Protein 6A2J (pdb70)

InterPro domains:
  IPR003780 COX15/CtaA family [PF02628] (54-289)
  IPR023755 Heme A synthase, type 1, bacillales [MF_01664] (1-304)
  IPR050450 COX15/CtaA Heme A synthase, prokaryotes [PTHR35457] (3-305)

Foldseek 3Di:
DDPPDPCLVVLLVLLVVLLVLLLCLQLLCLQAPLAAQLGLAGPVDSDDPPDDDDDDDPRVVSSVSNVVSLVCNQVSLLVSLVVLVVPLCVPPVCSNVLSVLLNVLNVVLVVLSVCRRPPLLPLLSQLVNNLSSLSNSLSSNVSSLSSVQSPDPPGDQQDQDDQDPVLVCLLVVLLVLLSVLSSLVSSLVSVVLLQQALDPPARYPPPVSHDDDDSRCSVNVSSVSLVVSLVSLVVSQVCCCPPVVVPVSSNVLSVLLNVLSVQLNVLSNVCSNVVRPSVSSSSNSNSSSVNSSSSVSVVSSVVVNVVVD

Nearest PDB structures (foldseek):
  6ied-assembly1_A  TM=1.003E+00  e=4.351E-38  Bacillus subtilis subsp. subtilis str. 168
  8aw5-assembly1_A  TM=7.337E-01  e=1.145E-05  Aquifex aeolicus VF5
  3dyj-assembly2_B  TM=2.865E-01  e=3.762E+00  Mus musculus
  7bg4-assembly1_A  TM=1.782E-01  e=4.258E+00  Bacillus subtilis

GO terms:
  GO:0005886 plasma membrane (C, EXP)
  GO:0120547 heme A synthase activity (F, EXP)
  GO:0120547 heme A synthase activity (F, IDA)
  GO:0006784 heme A biosynthetic process (P, TAS)
  GO:0005515 protein binding (F, IPI)

Organism: Bacillus subtilis (strain 168) (NCBI:txid224308)

Radius of gyration: 20.53 Å; Cα contacts (8 Å, |Δi|>4): 395; chains: 1; bounding box: 50×30×57 Å

Structure (mmCIF, N/CA/C/O backbone):
data_6A2J
#
_entry.id   6A2J
#
_cell.length_a   90.465
_cell.length_b   90.465
_cell.length_c   147.309
_cell.angle_alpha   90.000
_cell.angle_beta   90.000
_cell.angle_gamma   120.000
#
_symmetry.space_group_name_H-M   'H 3'
#
loop_
_entity.id
_entity.type
_entity.pdbx_description
1 polymer 'Heme A synthase'
2 non-polymer 'PROTOPORPHYRIN IX CONTAINING FE'
3 non-polymer 'COPPER (II) ION'
4 non-polymer 'SULFATE ION'
5 non-polymer '(2R)-2,3-dihydroxypropyl (9Z)-octadec-9-enoate'
6 water water
#
loop_
_atom_site.group_PDB
_atom_site.id
_atom_site.type_symbol
_atom_site.label_atom_id
_atom_site.label_alt_id
_atom_site.label_comp_id
_atom_site.label_asym_id
_atom_site.label_entity_id
_atom_site.label_seq_id
_atom_site.pdbx_PDB_ins_code
_atom_site.Cartn_x
_atom_site.Cartn_y
_atom_site.Cartn_z
_atom_site.occupancy
_atom_site.B_iso_or_equiv
_atom_site.auth_seq_id
_atom_site.auth_comp_id
_atom_site.auth_asym_id
_atom_site.auth_atom_id
_atom_site.pdbx_PDB_model_num
ATOM 1 N N . HIS A 1 1 ? 34.404 -25.596 -23.320 1.00 97.52 -5 HIS A N 1
ATOM 2 C CA . HIS A 1 1 ? 33.018 -25.172 -23.653 1.00 86.73 -5 HIS A CA 1
ATOM 3 C C . HIS A 1 1 ? 32.939 -23.828 -24.381 1.00 87.08 -5 HIS A C 1
ATOM 4 O O . HIS A 1 1 ? 32.618 -23.776 -25.581 1.00 87.32 -5 HIS A O 1
ATOM 11 N N . MET A 1 2 ? 33.185 -22.734 -23.662 1.00 88.93 -4 MET A N 1
ATOM 12 C CA . MET A 1 2 ? 33.128 -21.415 -24.301 1.00 80.63 -4 MET A CA 1
ATOM 13 C C . MET A 1 2 ? 34.508 -20.728 -24.205 1.00 76.35 -4 MET A C 1
ATOM 14 O O . MET A 1 2 ? 35.105 -20.640 -23.138 1.00 79.86 -4 MET A O 1
ATOM 19 N N . LEU A 1 3 ? 35.002 -20.302 -25.368 1.00 79.99 -3 LEU A N 1
ATOM 20 C CA . LEU A 1 3 ? 36.296 -19.650 -25.564 1.00 73.51 -3 LEU A CA 1
ATOM 21 C C . LEU A 1 3 ? 36.344 -18.208 -24.996 1.00 73.46 -3 LEU A C 1
ATOM 22 O O . LEU A 1 3 ? 37.378 -17.535 -25.059 1.00 70.76 -3 LEU A O 1
ATOM 27 N N . GLU A 1 4 ? 35.192 -17.714 -24.520 1.00 76.54 -2 GLU A N 1
ATOM 28 C CA . GLU A 1 4 ? 35.098 -16.396 -23.911 1.00 76.86 -2 GLU A CA 1
ATOM 29 C C . GLU A 1 4 ? 35.960 -16.415 -22.621 1.00 77.93 -2 GLU A C 1
ATOM 30 O O . GLU A 1 4 ? 36.383 -17.478 -22.119 1.00 76.94 -2 GLU A O 1
ATOM 36 N N . ASP A 1 5 ? 36.154 -15.225 -22.073 1.00 81.59 -1 ASP A N 1
ATOM 37 C CA . ASP A 1 5 ? 36.929 -15.022 -20.856 1.00 76.31 -1 ASP A CA 1
ATOM 38 C C . ASP A 1 5 ? 36.495 -15.982 -19.748 1.00 76.20 -1 ASP A C 1
ATOM 39 O O . ASP A 1 5 ? 35.323 -16.023 -19.371 1.00 71.85 -1 ASP A O 1
ATOM 44 N N . PRO A 1 6 ? 37.445 -16.768 -19.209 1.00 77.89 0 PRO A N 1
ATOM 45 C CA . PRO A 1 6 ? 37.168 -17.732 -18.137 1.00 77.14 0 PRO A CA 1
ATOM 46 C C . PRO A 1 6 ? 36.523 -17.115 -16.892 1.00 73.73 0 PRO A C 1
ATOM 47 O O . PRO A 1 6 ? 35.884 -17.815 -16.107 1.00 68.03 0 PRO A O 1
ATOM 51 N N . MET A 1 7 ? 36.688 -15.805 -16.723 1.00 72.21 1 MET A N 1
ATOM 52 C CA . MET A 1 7 ? 36.131 -15.099 -15.569 1.00 69.72 1 MET A CA 1
ATOM 53 C C . MET A 1 7 ? 34.600 -15.163 -15.535 1.00 71.90 1 MET A C 1
ATOM 54 O O . MET A 1 7 ? 33.972 -14.884 -14.510 1.00 71.00 1 MET A O 1
ATOM 59 N N . ASN A 1 8 ? 33.998 -15.538 -16.653 1.00 67.02 2 ASN A N 1
ATOM 60 C CA . ASN A 1 8 ? 32.547 -15.639 -16.732 1.00 66.29 2 ASN A CA 1
ATOM 61 C C . ASN A 1 8 ? 31.998 -16.782 -15.877 1.00 67.91 2 ASN A C 1
ATOM 62 O O . ASN A 1 8 ? 30.982 -16.609 -15.197 1.00 64.16 2 ASN A O 1
ATOM 67 N N . LYS A 1 9 ? 32.646 -17.950 -15.911 1.00 69.43 3 LYS A N 1
ATOM 68 C CA . LYS A 1 9 ? 32.194 -19.050 -15.068 1.00 67.38 3 LYS A CA 1
ATOM 69 C C . LYS A 1 9 ? 32.315 -18.712 -13.581 1.00 70.29 3 LYS A C 1
ATOM 70 O O . LYS A 1 9 ? 31.771 -19.420 -12.728 1.00 65.10 3 LYS A O 1
ATOM 76 N N . ALA A 1 10 ? 33.021 -17.625 -13.274 1.00 65.72 4 ALA A N 1
ATOM 77 C CA . ALA A 1 10 ? 33.179 -17.191 -11.891 1.00 62.78 4 ALA A CA 1
ATOM 78 C C . ALA A 1 10 ? 31.903 -16.447 -11.473 1.00 61.71 4 ALA A C 1
ATOM 79 O O . ALA A 1 10 ? 31.541 -16.427 -10.295 1.00 59.16 4 ALA A O 1
ATOM 81 N N . LEU A 1 11 ? 31.230 -15.828 -12.440 1.00 58.34 5 LEU A N 1
ATOM 82 C CA . LEU A 1 11 ? 29.981 -15.133 -12.145 1.00 58.50 5 LEU A CA 1
ATOM 83 C C . LEU A 1 11 ? 28.928 -16.200 -11.822 1.00 54.50 5 LEU A C 1
ATOM 84 O O . LEU A 1 11 ? 28.035 -15.987 -11.001 1.00 54.48 5 LEU A O 1
ATOM 89 N N . LYS A 1 12 ? 29.045 -17.353 -12.468 1.00 55.08 6 LYS A N 1
ATOM 90 C CA . LYS A 1 12 ? 28.122 -18.449 -12.219 1.00 56.24 6 LYS A CA 1
ATOM 91 C C . LYS A 1 12 ? 28.395 -19.045 -10.846 1.00 58.35 6 LYS A C 1
ATOM 92 O O . LYS A 1 12 ? 27.466 -19.428 -10.130 1.00 54.28 6 LYS A O 1
ATOM 98 N N . ALA A 1 13 ? 29.676 -19.117 -10.488 1.00 58.92 7 ALA A N 1
ATOM 99 C CA . ALA A 1 13 ? 30.096 -19.651 -9.194 1.00 61.14 7 ALA A CA 1
ATOM 100 C C . ALA A 1 13 ? 29.613 -18.722 -8.080 1.00 54.37 7 ALA A C 1
ATOM 101 O O . ALA A 1 13 ? 29.131 -19.183 -7.040 1.00 50.99 7 ALA A O 1
ATOM 103 N N . LEU A 1 14 ? 29.757 -17.416 -8.309 1.00 50.11 8 LEU A N 1
ATOM 104 C CA . LEU A 1 14 ? 29.322 -16.401 -7.353 1.00 52.39 8 LEU A CA 1
ATOM 105 C C . LEU A 1 14 ? 27.801 -16.482 -7.178 1.00 49.04 8 LEU A C 1
ATOM 106 O O . LEU A 1 14 ? 27.273 -16.305 -6.078 1.00 47.18 8 LEU A O 1
ATOM 111 N N . GLY A 1 15 ? 27.104 -16.747 -8.278 1.00 50.71 9 GLY A N 1
ATOM 112 C CA . GLY A 1 15 ? 25.663 -16.862 -8.224 1.00 49.80 9 GLY A CA 1
ATOM 113 C C . GLY A 1 15 ? 25.269 -18.040 -7.365 1.00 44.41 9 GLY A C 1
ATOM 114 O O . GLY A 1 15 ? 24.398 -17.916 -6.508 1.00 43.89 9 GLY A O 1
ATOM 115 N N . VAL A 1 16 ? 25.911 -19.185 -7.593 1.00 46.14 10 VAL A N 1
ATOM 116 C CA . VAL A 1 16 ? 25.622 -20.389 -6.819 1.00 49.55 10 VAL A CA 1
ATOM 117 C C . VAL A 1 16 ? 25.958 -20.166 -5.343 1.00 48.72 10 VAL A C 1
ATOM 118 O O . VAL A 1 16 ? 25.165 -20.500 -4.461 1.00 47.01 10 VAL A O 1
ATOM 122 N N . LEU A 1 17 ? 27.135 -19.597 -5.083 1.00 51.54 11 LEU A N 1
ATOM 123 C CA . LEU A 1 17 ? 27.581 -19.329 -3.717 1.00 50.34 11 LEU A CA 1
ATOM 124 C C . LEU A 1 17 ? 26.619 -18.403 -2.969 1.00 48.54 11 LEU A C 1
ATOM 125 O O . LEU A 1 17 ? 26.187 -18.708 -1.850 1.00 44.26 11 LEU A O 1
ATOM 130 N N . THR A 1 18 ? 26.287 -17.273 -3.590 1.00 47.42 12 THR A N 1
ATOM 131 C CA . THR A 1 18 ? 25.377 -16.306 -2.980 1.00 47.75 12 THR A CA 1
ATOM 132 C C . THR A 1 18 ? 23.983 -16.902 -2.760 1.00 43.35 12 THR A C 1
ATOM 133 O O . THR A 1 18 ? 23.362 -16.684 -1.720 1.00 44.30 12 THR A O 1
ATOM 137 N N . THR A 1 19 ? 23.484 -17.651 -3.737 1.00 46.25 13 THR A N 1
ATOM 138 C CA . THR A 1 19 ? 22.164 -18.247 -3.581 1.00 45.21 13 THR A CA 1
ATOM 139 C C . THR A 1 19 ? 22.210 -19.129 -2.342 1.00 43.65 13 THR A C 1
ATOM 140 O O . THR A 1 19 ? 21.321 -19.066 -1.492 1.00 40.17 13 THR A O 1
ATOM 144 N N . PHE A 1 20 ? 23.270 -19.929 -2.246 1.00 45.44 14 PHE A N 1
ATOM 145 C CA . PHE A 1 20 ? 23.493 -20.836 -1.124 1.00 44.31 14 PHE A CA 1
ATOM 146 C C . PHE A 1 20 ? 23.617 -20.101 0.219 1.00 48.75 14 PHE A C 1
ATOM 147 O O . PHE A 1 20 ? 23.043 -20.528 1.227 1.00 46.49 14 PHE A O 1
ATOM 155 N N . VAL A 1 21 ? 24.375 -19.007 0.242 1.00 43.53 15 VAL A N 1
ATOM 156 C CA . VAL A 1 21 ? 24.526 -18.242 1.467 1.00 44.29 15 VAL A CA 1
ATOM 157 C C . VAL A 1 21 ? 23.174 -17.651 1.889 1.00 46.39 15 VAL A C 1
ATOM 158 O O . VAL A 1 21 ? 22.813 -17.692 3.069 1.00 46.62 15 VAL A O 1
ATOM 162 N N . MET A 1 22 ? 22.428 -17.102 0.932 1.00 42.97 16 MET A N 1
ATOM 163 C CA . MET A 1 22 ? 21.123 -16.514 1.245 1.00 42.94 16 MET A CA 1
ATOM 164 C C . MET A 1 22 ? 20.142 -17.581 1.721 1.00 46.03 16 MET A C 1
ATOM 165 O O . MET A 1 22 ? 19.232 -17.293 2.497 1.00 40.92 16 MET A O 1
ATOM 170 N N . LEU A 1 23 ? 20.320 -18.813 1.251 1.00 40.36 17 LEU A N 1
ATOM 171 C CA . LEU A 1 23 ? 19.441 -19.882 1.687 1.00 41.60 17 LEU A CA 1
ATOM 172 C C . LEU A 1 23 ? 19.783 -20.202 3.149 1.00 41.42 17 LEU A C 1
ATOM 173 O O . LEU A 1 23 ? 18.901 -20.468 3.969 1.00 40.05 17 LEU A O 1
ATOM 178 N N . ILE A 1 24 ? 21.075 -20.158 3.462 1.00 43.30 18 ILE A N 1
ATOM 179 C CA . ILE A 1 24 ? 21.569 -20.427 4.807 1.00 45.27 18 ILE A CA 1
ATOM 180 C C . ILE A 1 24 ? 21.070 -19.363 5.783 1.00 43.75 18 ILE A C 1
ATOM 181 O O . ILE A 1 24 ? 20.673 -19.671 6.909 1.00 45.35 18 ILE A O 1
ATOM 186 N N . VAL A 1 25 ? 21.104 -18.107 5.352 1.00 44.32 19 VAL A N 1
ATOM 187 C CA . VAL A 1 25 ? 20.637 -17.016 6.186 1.00 43.87 19 VAL A CA 1
ATOM 188 C C . VAL A 1 25 ? 19.167 -17.252 6.512 1.00 37.93 19 VAL A C 1
ATOM 189 O O . VAL A 1 25 ? 18.723 -17.032 7.640 1.00 45.11 19 VAL A O 1
ATOM 193 N N . LEU A 1 26 ? 18.418 -17.710 5.517 1.00 40.14 20 LEU A N 1
ATOM 194 C CA . LEU A 1 26 ? 16.997 -17.986 5.695 1.00 44.62 20 LEU A CA 1
ATOM 195 C C . LEU A 1 26 ? 16.718 -19.204 6.582 1.00 40.26 20 LEU A C 1
ATOM 196 O O . LEU A 1 26 ? 16.197 -19.068 7.685 1.00 42.27 20 LEU A O 1
ATOM 201 N N . ILE A 1 27 ? 17.071 -20.394 6.109 1.00 42.63 21 ILE A N 1
ATOM 202 C CA . ILE A 1 27 ? 16.795 -21.600 6.882 1.00 47.16 21 ILE A CA 1
ATOM 203 C C . ILE A 1 27 ? 17.607 -21.711 8.169 1.00 45.06 21 ILE A C 1
ATOM 204 O O . ILE A 1 27 ? 17.187 -22.382 9.111 1.00 41.72 21 ILE A O 1
ATOM 209 N N . GLY A 1 28 ? 18.760 -21.045 8.211 1.00 45.31 22 GLY A N 1
ATOM 210 C CA . GLY A 1 28 ? 19.579 -21.080 9.407 1.00 45.28 22 GLY A CA 1
ATOM 211 C C . GLY A 1 28 ? 18.862 -20.386 10.554 1.00 47.62 22 GLY A C 1
ATOM 212 O O . GLY A 1 28 ? 19.153 -20.632 11.733 1.00 43.36 22 GLY A O 1
ATOM 213 N N . GLY A 1 29 ? 17.921 -19.510 10.207 1.00 46.84 23 GLY A N 1
ATOM 214 C CA . GLY A 1 29 ? 17.170 -18.794 11.220 1.00 42.20 23 GLY A CA 1
ATOM 215 C C . GLY A 1 29 ? 16.246 -19.695 12.020 1.00 44.58 23 GLY A C 1
ATOM 216 O O . GLY A 1 29 ? 15.662 -19.261 13.010 1.00 46.81 23 GLY A O 1
ATOM 217 N N . ALA A 1 30 ? 16.099 -20.946 11.593 1.00 44.57 24 ALA A N 1
ATOM 218 C CA . ALA A 1 30 ? 15.245 -21.896 12.298 1.00 46.99 24 ALA A CA 1
ATOM 219 C C . ALA A 1 30 ? 15.983 -22.526 13.474 1.00 48.23 24 ALA A C 1
ATOM 220 O O . ALA A 1 30 ? 15.371 -23.190 14.312 1.00 51.14 24 ALA A O 1
ATOM 222 N N . LEU A 1 31 ? 17.294 -22.304 13.535 1.00 50.71 25 LEU A N 1
ATOM 223 C CA . LEU A 1 31 ? 18.133 -22.879 14.586 1.00 46.81 25 LEU A CA 1
ATOM 224 C C . LEU A 1 31 ? 18.603 -21.864 15.626 1.00 49.07 25 LEU A C 1
ATOM 225 O O . LEU A 1 31 ? 18.954 -22.231 16.745 1.00 53.06 25 LEU A O 1
ATOM 230 N N . VAL A 1 32 ? 18.612 -20.589 15.264 1.00 46.07 26 VAL A N 1
ATOM 231 C CA . VAL A 1 32 ? 19.055 -19.569 16.197 1.00 46.80 26 VAL A CA 1
ATOM 232 C C . VAL A 1 32 ? 17.945 -18.587 16.532 1.00 54.17 26 VAL A C 1
ATOM 233 O O . VAL A 1 32 ? 16.971 -18.453 15.785 1.00 53.66 26 VAL A O 1
ATOM 237 N N . THR A 1 33 ? 18.085 -17.921 17.673 1.00 53.43 27 THR A N 1
ATOM 238 C CA . THR A 1 33 ? 17.108 -16.935 18.112 1.00 54.62 27 THR A CA 1
ATOM 239 C C . THR A 1 33 ? 17.164 -15.736 17.176 1.00 51.47 27 THR A C 1
ATOM 240 O O . THR A 1 33 ? 18.244 -15.265 16.824 1.00 53.07 27 THR A O 1
ATOM 244 N N . LYS A 1 34 ? 16.002 -15.236 16.783 1.00 46.32 28 LYS A N 1
ATOM 245 C CA . LYS A 1 34 ? 15.953 -14.094 15.881 1.00 57.87 28 LYS A CA 1
ATOM 246 C C . LYS A 1 34 ? 15.464 -12.866 16.624 1.00 56.39 28 LYS A C 1
ATOM 247 O O . LYS A 1 34 ? 15.462 -11.759 16.090 1.00 61.99 28 LYS A O 1
ATOM 253 N N . THR A 1 35 ? 15.106 -13.044 17.887 1.00 53.75 29 THR A N 1
ATOM 254 C CA . THR A 1 35 ? 14.637 -11.913 18.670 1.00 59.19 29 THR A CA 1
ATOM 255 C C . THR A 1 35 ? 15.326 -11.825 20.002 1.00 61.42 29 THR A C 1
ATOM 256 O O . THR A 1 35 ? 15.864 -12.806 20.515 1.00 64.94 29 THR A O 1
ATOM 260 N N . GLY A 1 36 ? 15.289 -10.619 20.552 1.00 65.97 30 GLY A N 1
ATOM 261 C CA . GLY A 1 36 ? 15.890 -10.352 21.846 1.00 67.24 30 GLY A CA 1
ATOM 262 C C . GLY A 1 36 ? 17.400 -10.259 21.905 1.00 67.25 30 GLY A C 1
ATOM 263 O O . GLY A 1 36 ? 18.090 -10.239 20.883 1.00 67.11 30 GLY A O 1
ATOM 264 N N . SER A 1 37 ? 17.907 -10.210 23.132 1.00 65.81 31 SER A N 1
ATOM 265 C CA . SER A 1 37 ? 19.336 -10.109 23.394 1.00 70.67 31 SER A CA 1
ATOM 266 C C . SER A 1 37 ? 20.099 -11.401 23.094 1.00 69.60 31 SER A C 1
ATOM 267 O O . SER A 1 37 ? 21.311 -11.378 22.878 1.00 67.57 31 SER A O 1
ATOM 270 N N . GLY A 1 38 ? 19.392 -12.526 23.081 1.00 71.18 32 GLY A N 1
ATOM 271 C CA . GLY A 1 38 ? 20.045 -13.791 22.792 1.00 67.43 32 GLY A CA 1
ATOM 272 C C . GLY A 1 38 ? 20.085 -14.053 21.299 1.00 62.77 32 GLY A C 1
ATOM 273 O O . GLY A 1 38 ? 20.451 -15.145 20.853 1.00 60.09 32 GLY A O 1
ATOM 274 N N . GLN A 1 39 ? 19.713 -13.038 20.523 1.00 63.07 33 GLN A N 1
ATOM 275 C CA . GLN A 1 39 ? 19.686 -13.151 19.069 1.00 63.37 33 GLN A CA 1
ATOM 276 C C . GLN A 1 39 ? 20.995 -13.652 18.491 1.00 55.18 33 GLN A C 1
ATOM 277 O O . GLN A 1 39 ? 22.060 -13.120 18.792 1.00 64.70 33 GLN A O 1
ATOM 283 N N . GLY A 1 40 ? 20.899 -14.673 17.648 1.00 55.98 34 GLY A N 1
ATOM 284 C CA . GLY A 1 40 ? 22.080 -15.246 17.036 1.00 58.76 34 GLY A CA 1
ATOM 285 C C . GLY A 1 40 ? 22.496 -16.529 17.726 1.00 56.53 34 GLY A C 1
ATOM 286 O O . GLY A 1 40 ? 23.223 -17.340 17.151 1.00 62.56 34 GLY A O 1
ATOM 287 N N . CYS A 1 41 ? 22.014 -16.703 18.951 1.00 55.66 35 CYS A N 1
ATOM 288 C CA . CYS A 1 41 ? 22.317 -17.888 19.742 1.00 59.25 35 CYS A CA 1
ATOM 289 C C . CYS A 1 41 ? 21.375 -19.033 19.413 1.00 56.99 35 CYS A C 1
ATOM 290 O O . CYS A 1 41 ? 20.226 -18.801 19.013 1.00 52.91 35 CYS A O 1
ATOM 293 N N . GLY A 1 42 ? 21.864 -20.266 19.581 1.00 57.52 36 GLY A N 1
ATOM 294 C CA . GLY A 1 42 ? 21.036 -21.434 19.327 1.00 54.12 36 GLY A CA 1
ATOM 295 C C . GLY A 1 42 ? 19.718 -21.221 20.043 1.00 58.40 36 GLY A C 1
ATOM 296 O O . GLY A 1 42 ? 19.709 -20.696 21.173 1.00 60.46 36 GLY A O 1
ATOM 297 N N . ARG A 1 43 ? 18.601 -21.592 19.418 1.00 53.70 37 ARG A N 1
ATOM 298 C CA . ARG A 1 43 ? 17.297 -21.364 20.075 1.00 56.57 37 ARG A CA 1
ATOM 299 C C . ARG A 1 43 ? 17.138 -22.088 21.416 1.00 57.19 37 ARG A C 1
ATOM 300 O O . ARG A 1 43 ? 16.473 -21.584 22.314 1.00 57.45 37 ARG A O 1
ATOM 308 N N . GLN A 1 44 ? 17.758 -23.254 21.567 1.00 55.10 38 GLN A N 1
ATOM 309 C CA . GLN A 1 44 ? 17.606 -23.994 22.807 1.00 65.51 38 GLN A CA 1
ATOM 310 C C . GLN A 1 44 ? 18.333 -23.423 24.026 1.00 68.00 38 GLN A C 1
ATOM 311 O O . GLN A 1 44 ? 17.956 -23.705 25.164 1.00 70.92 38 GLN A O 1
ATOM 317 N N . TRP A 1 45 ? 19.361 -22.616 23.791 1.00 68.87 39 TRP A N 1
ATOM 318 C CA . TRP A 1 45 ? 20.098 -21.982 24.877 1.00 72.91 39 TRP A CA 1
ATOM 319 C C . TRP A 1 45 ? 20.510 -20.576 24.438 1.00 72.10 39 TRP A C 1
ATOM 320 O O . TRP A 1 45 ? 21.633 -20.351 23.983 1.00 70.37 39 TRP A O 1
ATOM 331 N N . PRO A 1 46 ? 19.587 -19.609 24.569 1.00 73.09 40 PRO A N 1
ATOM 332 C CA . PRO A 1 46 ? 19.741 -18.196 24.214 1.00 75.39 40 PRO A CA 1
ATOM 333 C C . PRO A 1 46 ? 21.004 -17.477 24.705 1.00 80.35 40 PRO A C 1
ATOM 334 O O . PRO A 1 46 ? 21.226 -16.318 24.343 1.00 77.85 40 PRO A O 1
ATOM 338 N N . LEU A 1 47 ? 21.824 -18.144 25.518 1.00 82.70 41 LEU A N 1
ATOM 339 C CA . LEU A 1 47 ? 23.047 -17.526 26.034 1.00 85.27 41 LEU A CA 1
ATOM 340 C C . LEU A 1 47 ? 24.281 -18.085 25.344 1.00 87.75 41 LEU A C 1
ATOM 341 O O . LEU A 1 47 ? 24.695 -19.203 25.622 1.00 91.91 41 LEU A O 1
ATOM 346 N N . CYS A 1 48 ? 24.877 -17.308 24.449 1.00 88.27 42 CYS A N 1
ATOM 347 C CA . CYS A 1 48 ? 26.074 -17.756 23.739 1.00 93.77 42 CYS A CA 1
ATOM 348 C C . CYS A 1 48 ? 27.048 -16.590 23.595 1.00 102.61 42 CYS A C 1
ATOM 349 O O . CYS A 1 48 ? 28.166 -16.748 23.092 1.00 106.49 42 CYS A O 1
ATOM 352 N N . HIS A 1 49 ? 26.606 -15.418 24.038 1.00 104.63 43 HIS A N 1
ATOM 353 C CA . HIS A 1 49 ? 27.416 -14.210 23.962 1.00 111.86 43 HIS A CA 1
ATOM 354 C C . HIS A 1 49 ? 27.879 -13.770 25.356 1.00 123.32 43 HIS A C 1
ATOM 355 O O . HIS A 1 49 ? 27.093 -13.215 26.133 1.00 123.10 43 HIS A O 1
ATOM 362 N N . GLY A 1 50 ? 29.141 -14.044 25.685 1.00 129.38 44 GLY A N 1
ATOM 363 C CA . GLY A 1 50 ? 29.655 -13.614 26.974 1.00 134.95 44 GLY A CA 1
ATOM 364 C C . GLY A 1 50 ? 30.287 -14.571 27.978 1.00 139.91 44 GLY A C 1
ATOM 365 O O . GLY A 1 50 ? 31.483 -14.862 27.912 1.00 141.34 44 GLY A O 1
ATOM 366 N N . ARG A 1 51 ? 29.470 -15.053 28.909 1.00 142.39 45 ARG A N 1
ATOM 367 C CA . ARG A 1 51 ? 29.895 -15.912 30.019 1.00 146.67 45 ARG A CA 1
ATOM 368 C C . ARG A 1 51 ? 30.503 -17.316 29.837 1.00 148.93 45 ARG A C 1
ATOM 369 O O . ARG A 1 51 ? 31.498 -17.648 30.492 1.00 150.53 45 ARG A O 1
ATOM 377 N N . PHE A 1 52 ? 29.922 -18.141 28.970 1.00 148.80 46 PHE A N 1
ATOM 378 C CA . PHE A 1 52 ? 30.413 -19.509 28.781 1.00 149.76 46 PHE A CA 1
ATOM 379 C C . PHE A 1 52 ? 31.873 -19.739 28.405 1.00 150.80 46 PHE A C 1
ATOM 380 O O . PHE A 1 52 ? 32.413 -19.119 27.487 1.00 152.29 46 PHE A O 1
ATOM 388 N N . PHE A 1 53 ? 32.486 -20.674 29.128 1.00 149.75 47 PHE A N 1
ATOM 389 C CA . PHE A 1 53 ? 33.888 -21.050 28.960 1.00 150.31 47 PHE A CA 1
ATOM 390 C C . PHE A 1 53 ? 34.210 -21.974 27.775 1.00 151.02 47 PHE A C 1
ATOM 391 O O . PHE A 1 53 ? 35.172 -21.735 27.040 1.00 152.05 47 PHE A O 1
ATOM 399 N N . PRO A 1 54 ? 33.424 -23.052 27.586 1.00 149.31 48 PRO A N 1
ATOM 400 C CA . PRO A 1 54 ? 33.621 -24.021 26.497 1.00 149.07 48 PRO A CA 1
ATOM 401 C C . PRO A 1 54 ? 33.498 -23.506 25.060 1.00 146.81 48 PRO A C 1
ATOM 402 O O . PRO A 1 54 ? 32.893 -22.464 24.800 1.00 147.32 48 PRO A O 1
ATOM 406 N N . GLU A 1 55 ? 34.087 -24.261 24.136 1.00 143.64 49 GLU A N 1
ATOM 407 C CA . GLU A 1 55 ? 34.078 -23.934 22.679 1.00 139.39 49 GLU A CA 1
ATOM 408 C C . GLU A 1 55 ? 34.274 -25.132 21.681 1.00 136.82 49 GLU A C 1
ATOM 409 O O . GLU A 1 55 ? 34.796 -26.190 22.055 1.00 136.37 49 GLU A O 1
ATOM 415 N N . LEU A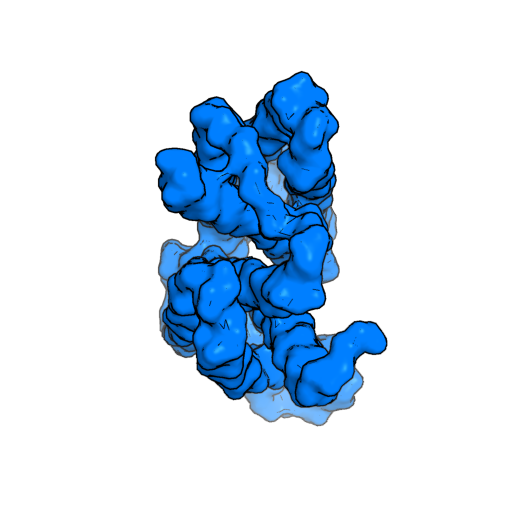 1 56 ? 33.876 -24.924 20.411 1.00 132.53 50 LEU A N 1
ATOM 416 C CA . LEU A 1 56 ? 33.933 -25.909 19.290 1.00 127.31 50 LEU A CA 1
ATOM 417 C C . LEU A 1 56 ? 32.827 -26.994 19.306 1.00 123.03 50 LEU A C 1
ATOM 418 O O . LEU A 1 56 ? 33.001 -28.104 18.779 1.00 121.55 50 LEU A O 1
ATOM 423 N N . ASN A 1 57 ? 31.689 -26.632 19.900 1.00 121.24 51 ASN A N 1
ATOM 424 C CA . ASN A 1 57 ? 30.511 -27.490 20.022 1.00 116.41 51 ASN A CA 1
ATOM 425 C C . ASN A 1 57 ? 29.785 -27.440 18.701 1.00 107.74 51 ASN A C 1
ATOM 426 O O . ASN A 1 57 ? 29.948 -26.481 17.951 1.00 105.24 51 ASN A O 1
ATOM 431 N N . PRO A 1 58 ? 28.965 -28.465 18.403 1.00 107.63 52 PRO A N 1
ATOM 432 C CA . PRO A 1 58 ? 28.210 -28.505 17.145 1.00 100.19 52 PRO A CA 1
ATOM 433 C C . PRO A 1 58 ? 27.138 -27.398 17.116 1.00 96.71 52 PRO A C 1
ATOM 434 O O . PRO A 1 58 ? 26.595 -27.048 16.041 1.00 93.55 52 PRO A O 1
ATOM 438 N N . ALA A 1 59 ? 26.829 -26.840 18.299 1.00 102.70 53 ALA A N 1
ATOM 439 C CA . ALA A 1 59 ? 25.810 -25.798 18.297 1.00 91.89 53 ALA A CA 1
ATOM 440 C C . ALA A 1 59 ? 26.479 -24.443 18.122 1.00 81.38 53 ALA A C 1
ATOM 441 O O . ALA A 1 59 ? 25.843 -23.471 17.720 1.00 74.99 53 ALA A O 1
ATOM 443 N N . SER A 1 60 ? 27.769 -24.391 18.434 1.00 85.89 54 SER A N 1
ATOM 444 C CA . SER A 1 60 ? 28.546 -23.164 18.313 1.00 85.98 54 SER A CA 1
ATOM 445 C C . SER A 1 60 ? 28.900 -22.931 16.853 1.00 75.82 54 SER A C 1
ATOM 446 O O . SER A 1 60 ? 29.083 -21.795 16.419 1.00 69.90 54 SER A O 1
ATOM 449 N N . ILE A 1 61 ? 28.998 -24.020 16.100 1.00 75.04 55 ILE A N 1
ATOM 450 C CA . ILE A 1 61 ? 29.326 -23.945 14.685 1.00 75.94 55 ILE A CA 1
ATOM 451 C C . ILE A 1 61 ? 28.137 -23.365 13.922 1.00 72.42 55 ILE A C 1
ATOM 452 O O . ILE A 1 61 ? 28.309 -22.590 12.977 1.00 67.02 55 ILE A O 1
ATOM 457 N N . ILE A 1 62 ? 26.933 -23.740 14.347 1.00 67.84 56 ILE A N 1
ATOM 458 C CA . ILE A 1 62 ? 25.705 -23.249 13.734 1.00 66.32 56 ILE A CA 1
ATOM 459 C C . ILE A 1 62 ? 25.631 -21.732 13.890 1.00 63.81 56 ILE A C 1
ATOM 460 O O . ILE A 1 62 ? 25.377 -21.008 12.927 1.00 56.45 56 ILE A O 1
ATOM 465 N N . GLU A 1 63 ? 25.863 -21.272 15.114 1.00 61.49 57 GLU A N 1
ATOM 466 C CA . GLU A 1 63 ? 25.832 -19.862 15.440 1.00 61.60 57 GLU A CA 1
ATOM 467 C C . GLU A 1 63 ? 26.886 -19.059 14.709 1.00 61.35 57 GLU A C 1
ATOM 468 O O . GLU A 1 63 ? 26.645 -17.913 14.339 1.00 60.93 57 GLU A O 1
ATOM 474 N N . TRP A 1 64 ? 28.057 -19.650 14.511 1.00 63.12 58 TRP A N 1
ATOM 475 C CA . TRP A 1 64 ? 29.145 -18.978 13.810 1.00 65.51 58 TRP A CA 1
ATOM 476 C C . TRP A 1 64 ? 28.847 -18.944 12.310 1.00 60.31 58 TRP A C 1
ATOM 477 O O . TRP A 1 64 ? 29.036 -17.927 11.647 1.00 60.68 58 TRP A O 1
ATOM 488 N N . SER A 1 65 ? 28.386 -20.076 11.791 1.00 58.75 59 SER A N 1
ATOM 489 C CA . SER A 1 65 ? 28.052 -20.216 10.381 1.00 60.27 59 SER A CA 1
ATOM 490 C C . SER A 1 65 ? 26.878 -19.340 9.947 1.00 59.05 59 SER A C 1
ATOM 491 O O . SER A 1 65 ? 26.755 -19.004 8.765 1.00 52.97 59 SER A O 1
ATOM 494 N N . HIS A 1 66 ? 26.005 -18.982 10.886 1.00 55.45 60 HIS A N 1
ATOM 495 C CA . HIS A 1 66 ? 24.865 -18.151 10.524 1.00 54.50 60 HIS A CA 1
ATOM 496 C C . HIS A 1 66 ? 25.255 -16.686 10.478 1.00 51.41 60 HIS A C 1
ATOM 497 O O . HIS A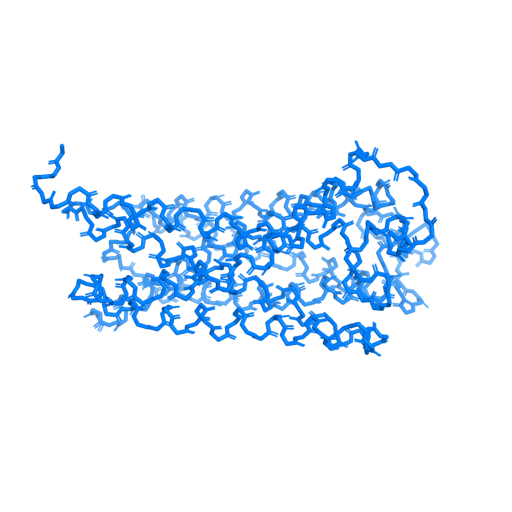 1 66 ? 24.891 -15.961 9.548 1.00 51.65 60 HIS A O 1
ATOM 504 N N . ARG A 1 67 ? 26.005 -16.259 11.487 1.00 52.18 61 ARG A N 1
ATOM 505 C CA . ARG A 1 67 ? 26.463 -14.876 11.577 1.00 59.01 61 ARG A CA 1
ATOM 506 C C . ARG A 1 67 ? 27.473 -14.598 10.470 1.00 50.30 61 ARG A C 1
ATOM 507 O O . ARG A 1 67 ? 27.565 -13.482 9.970 1.00 51.44 61 ARG A O 1
ATOM 515 N N . PHE A 1 68 ? 28.228 -15.622 10.091 1.00 51.24 62 PHE A N 1
ATOM 516 C CA . PHE A 1 68 ? 29.216 -15.475 9.037 1.00 50.59 62 PHE A CA 1
ATOM 517 C C . PHE A 1 68 ? 28.498 -15.315 7.697 1.00 53.70 62 PHE A C 1
ATOM 518 O O . PHE A 1 68 ? 28.839 -14.442 6.896 1.00 52.98 62 PHE A O 1
ATOM 526 N N . ALA A 1 69 ? 27.502 -16.167 7.461 1.00 50.28 63 ALA A N 1
ATOM 527 C CA . ALA A 1 69 ? 26.733 -16.120 6.224 1.00 53.08 63 ALA A CA 1
ATOM 528 C C . ALA A 1 69 ? 26.008 -14.792 6.121 1.00 49.92 63 ALA A C 1
ATOM 529 O O . ALA A 1 69 ? 25.922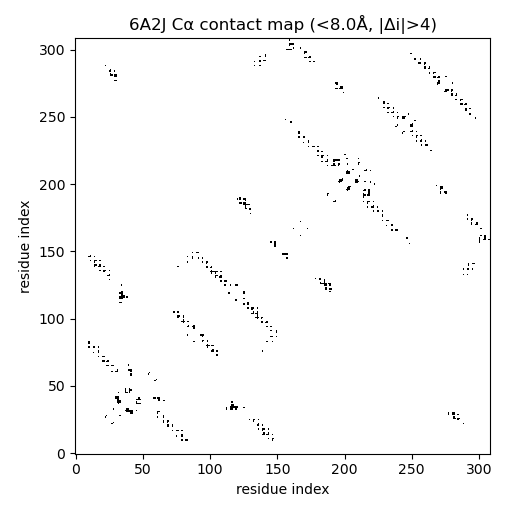 -14.211 5.043 1.00 50.60 63 ALA A O 1
ATOM 531 N N . SER A 1 70 ? 25.506 -14.302 7.249 1.00 46.83 64 SER A N 1
ATOM 532 C CA . SER A 1 70 ? 24.797 -13.031 7.245 1.00 49.61 64 SER A CA 1
ATOM 533 C C . SER A 1 70 ? 25.746 -11.875 6.954 1.00 48.28 64 SER A C 1
ATOM 534 O O . SER A 1 70 ? 25.368 -10.929 6.284 1.00 52.33 64 SER A O 1
ATOM 537 N N . GLY A 1 71 ? 26.972 -11.940 7.463 1.00 49.87 65 GLY A N 1
ATOM 538 C CA . GLY A 1 71 ? 27.912 -10.860 7.210 1.00 53.26 65 GLY A CA 1
ATOM 539 C C . GLY A 1 71 ? 28.393 -10.845 5.767 1.00 53.59 65 GLY A C 1
ATOM 540 O O . GLY A 1 71 ? 28.332 -9.818 5.072 1.00 54.33 65 GLY A O 1
ATOM 541 N N . ILE A 1 72 ? 28.863 -12.003 5.314 1.00 48.52 66 ILE A N 1
ATOM 542 C CA . ILE A 1 72 ? 29.356 -12.160 3.953 1.00 50.93 66 ILE A CA 1
ATOM 543 C C . ILE A 1 72 ? 28.282 -11.881 2.892 1.00 53.81 66 ILE A C 1
ATOM 544 O O . ILE A 1 72 ? 28.601 -11.545 1.745 1.00 51.19 66 ILE A O 1
ATOM 549 N N . SER A 1 73 ? 27.012 -11.995 3.275 1.00 53.22 67 SER A N 1
ATOM 550 C CA . SER A 1 73 ? 25.924 -11.780 2.322 1.00 52.88 67 SER A CA 1
ATOM 551 C C . SER A 1 73 ? 25.927 -10.402 1.684 1.00 51.90 67 SER A C 1
ATOM 552 O O . SER A 1 73 ? 25.687 -10.272 0.482 1.00 48.97 67 SER A O 1
ATOM 555 N N . ILE A 1 74 ? 26.211 -9.370 2.468 1.00 51.56 68 ILE A N 1
ATOM 556 C CA . ILE A 1 74 ? 26.204 -8.020 1.903 1.00 52.88 68 ILE A CA 1
ATOM 557 C C . ILE A 1 74 ? 27.214 -7.907 0.748 1.00 55.51 68 ILE A C 1
ATOM 558 O O . ILE A 1 74 ? 26.908 -7.365 -0.322 1.00 53.34 68 ILE A O 1
ATOM 563 N N . ILE A 1 75 ? 28.412 -8.433 0.977 1.00 52.86 69 ILE A N 1
ATOM 564 C CA . ILE A 1 75 ? 29.483 -8.432 -0.006 1.00 52.63 69 ILE A CA 1
ATOM 565 C C . ILE A 1 75 ? 29.074 -9.196 -1.268 1.00 50.62 69 ILE A C 1
ATOM 566 O O . ILE A 1 75 ? 29.171 -8.684 -2.386 1.00 51.05 69 ILE A O 1
ATOM 571 N N . LEU A 1 76 ? 28.620 -10.429 -1.068 1.00 49.37 70 LEU A N 1
ATOM 572 C CA . LEU A 1 76 ? 28.195 -11.295 -2.153 1.00 47.92 70 LEU A CA 1
ATOM 573 C C . LEU A 1 76 ? 27.002 -10.757 -2.945 1.00 50.39 70 LEU A C 1
ATOM 574 O O . LEU A 1 76 ? 27.046 -10.684 -4.174 1.00 46.51 70 LEU A O 1
ATOM 579 N N . VAL A 1 77 ? 25.941 -10.365 -2.254 1.00 43.45 71 VAL A N 1
ATOM 580 C CA . VAL A 1 77 ? 24.770 -9.863 -2.955 1.00 48.56 71 VAL A CA 1
ATOM 581 C C . VAL A 1 77 ? 25.050 -8.613 -3.785 1.00 48.34 71 VAL A C 1
ATOM 582 O O . VAL A 1 77 ? 24.606 -8.513 -4.930 1.00 46.81 71 VAL A O 1
ATOM 586 N N . LEU A 1 78 ? 25.787 -7.662 -3.222 1.00 50.28 72 LEU A N 1
ATOM 587 C CA . LEU A 1 78 ? 26.116 -6.436 -3.950 1.00 51.14 72 LEU A CA 1
ATOM 588 C C . LEU A 1 78 ? 26.963 -6.732 -5.194 1.00 52.87 72 LEU A C 1
ATOM 589 O O . LEU A 1 78 ? 26.739 -6.156 -6.254 1.00 50.57 72 LEU A O 1
ATOM 594 N N . SER A 1 79 ? 27.933 -7.634 -5.061 1.00 50.93 73 SER A N 1
ATOM 595 C CA . SER A 1 79 ? 28.797 -7.998 -6.180 1.00 51.58 73 SER A CA 1
ATOM 596 C C . SER A 1 79 ? 28.009 -8.712 -7.279 1.00 52.30 73 SER A C 1
ATOM 597 O O . SER A 1 79 ? 28.206 -8.450 -8.469 1.00 49.32 73 SER A O 1
ATOM 600 N N . LEU A 1 80 ? 27.129 -9.624 -6.871 1.00 50.77 74 LEU A N 1
ATOM 601 C CA . LEU A 1 80 ? 26.316 -10.380 -7.815 1.00 53.41 74 LEU A CA 1
ATOM 602 C C . LEU A 1 80 ? 25.383 -9.433 -8.547 1.00 48.77 74 LEU A C 1
ATOM 603 O O . LEU A 1 80 ? 25.232 -9.507 -9.759 1.00 51.43 74 LEU A O 1
ATOM 608 N N . ALA A 1 81 ? 24.754 -8.544 -7.793 1.00 50.00 75 ALA A N 1
ATOM 609 C CA . ALA A 1 81 ? 23.830 -7.584 -8.368 1.00 50.38 75 ALA A CA 1
ATOM 610 C C . ALA A 1 81 ? 24.508 -6.753 -9.450 1.00 52.01 75 ALA A C 1
ATOM 611 O O . ALA A 1 81 ? 24.016 -6.658 -10.570 1.00 49.45 75 ALA A O 1
ATOM 613 N N . PHE A 1 82 ? 25.649 -6.166 -9.108 1.00 52.18 76 PHE A N 1
ATOM 614 C CA . PHE A 1 82 ? 26.400 -5.328 -10.036 1.00 52.55 76 PHE A CA 1
ATOM 615 C C . PHE A 1 82 ? 26.908 -6.076 -11.276 1.00 52.05 76 PHE A C 1
ATOM 616 O O . PHE A 1 82 ? 26.614 -5.704 -12.417 1.00 48.85 76 PHE A O 1
ATOM 624 N N . TRP A 1 83 ? 27.682 -7.126 -11.039 1.00 49.64 77 TRP A N 1
ATOM 625 C CA . TRP A 1 83 ? 28.256 -7.920 -12.112 1.00 51.65 77 TRP A CA 1
ATOM 626 C C . TRP A 1 83 ? 27.191 -8.478 -13.073 1.00 52.98 77 TRP A C 1
ATOM 627 O O . TRP A 1 83 ? 27.312 -8.351 -14.298 1.00 48.62 77 TRP A O 1
ATOM 638 N N . SER A 1 84 ? 26.153 -9.098 -12.526 1.00 50.22 78 SER A N 1
ATOM 639 C CA . SER A 1 84 ? 25.123 -9.668 -13.380 1.00 53.68 78 SER A CA 1
ATOM 640 C C . SER A 1 84 ? 24.445 -8.553 -14.168 1.00 52.36 78 SER A C 1
ATOM 641 O O . SER A 1 84 ? 24.126 -8.714 -15.351 1.00 50.62 78 SER A O 1
ATOM 644 N N . TRP A 1 85 ? 24.243 -7.415 -13.512 1.00 49.01 79 TRP A N 1
ATOM 645 C CA . TRP A 1 85 ? 23.618 -6.263 -14.150 1.00 50.56 79 TRP A CA 1
ATOM 646 C C . TRP A 1 85 ? 24.451 -5.812 -15.350 1.00 53.55 79 TRP A C 1
ATOM 647 O O . TRP A 1 85 ? 23.919 -5.571 -16.430 1.00 51.07 79 TRP A O 1
ATOM 658 N N . ARG A 1 86 ? 25.759 -5.707 -15.152 1.00 50.31 80 ARG A N 1
ATOM 659 C CA . ARG A 1 86 ? 26.664 -5.295 -16.215 1.00 52.10 80 ARG A CA 1
ATOM 660 C C . ARG A 1 86 ? 26.707 -6.305 -17.359 1.00 55.65 80 ARG A C 1
ATOM 661 O O . ARG A 1 86 ? 26.708 -5.918 -18.529 1.00 62.44 80 ARG A O 1
ATOM 669 N N . LYS A 1 87 ? 26.720 -7.594 -17.024 1.00 49.03 81 LYS A N 1
ATOM 670 C CA . LYS A 1 87 ? 26.829 -8.645 -18.035 1.00 52.74 81 LYS A CA 1
ATOM 671 C C . LYS A 1 87 ? 25.578 -9.330 -18.605 1.00 54.27 81 LYS A C 1
ATOM 672 O O . LYS A 1 87 ? 25.503 -9.560 -19.813 1.00 58.29 81 LYS A O 1
ATOM 678 N N . ILE A 1 88 ? 24.612 -9.652 -17.750 1.00 53.53 82 ILE A N 1
ATOM 679 C CA . ILE A 1 88 ? 23.395 -10.375 -18.152 1.00 51.34 82 ILE A CA 1
ATOM 680 C C . ILE A 1 88 ? 22.229 -9.562 -18.730 1.00 49.33 82 ILE A C 1
ATOM 681 O O . ILE A 1 88 ? 21.466 -10.067 -19.558 1.00 48.38 82 ILE A O 1
ATOM 686 N N . THR A 1 89 ? 22.094 -8.309 -18.308 1.00 47.01 83 THR A N 1
ATOM 687 C CA . THR A 1 89 ? 20.991 -7.476 -18.763 1.00 49.88 83 THR A CA 1
ATOM 688 C C . THR A 1 89 ? 20.775 -7.383 -20.278 1.00 47.60 83 THR A C 1
ATOM 689 O O . THR A 1 89 ? 19.632 -7.317 -20.732 1.00 47.13 83 THR A O 1
ATOM 693 N N . PRO A 1 90 ? 21.854 -7.376 -21.081 1.00 47.86 84 PRO A N 1
ATOM 694 C CA . PRO A 1 90 ? 21.676 -7.296 -22.537 1.00 45.67 84 PRO A CA 1
ATOM 695 C C . PRO A 1 90 ? 20.744 -8.385 -23.066 1.00 45.52 84 PRO A C 1
ATOM 696 O O . PRO A 1 90 ? 19.953 -8.153 -23.978 1.00 48.10 84 PRO A O 1
ATOM 700 N N . ILE A 1 91 ? 20.851 -9.578 -22.487 1.00 50.53 85 ILE A N 1
ATOM 701 C CA . ILE A 1 91 ? 20.028 -10.716 -22.885 1.00 48.22 85 ILE A CA 1
ATOM 702 C C . ILE A 1 91 ? 18.702 -10.764 -22.123 1.00 49.58 85 ILE A C 1
ATOM 703 O O . ILE A 1 91 ? 17.649 -11.025 -22.705 1.00 52.69 85 ILE A O 1
ATOM 708 N N . PHE A 1 92 ? 18.754 -10.527 -20.817 1.00 54.48 86 PHE A N 1
ATOM 709 C CA . PHE A 1 92 ? 17.544 -10.548 -20.001 1.00 52.60 86 PHE A CA 1
ATOM 710 C C . PHE A 1 92 ? 17.322 -9.189 -19.344 1.00 52.04 86 PHE A C 1
ATOM 711 O O . PHE A 1 92 ? 18.086 -8.771 -18.469 1.00 52.75 86 PHE A O 1
ATOM 719 N N . ARG A 1 93 ? 16.273 -8.502 -19.779 1.00 51.37 87 ARG A N 1
ATOM 720 C CA . ARG A 1 93 ? 15.948 -7.188 -19.247 1.00 53.70 87 ARG A CA 1
ATOM 721 C C . ARG A 1 93 ? 15.510 -7.288 -17.789 1.00 53.15 87 ARG A C 1
ATOM 722 O O . ARG A 1 93 ? 15.632 -6.319 -17.040 1.00 51.69 87 ARG A O 1
ATOM 730 N N . GLU A 1 94 ? 15.002 -8.457 -17.394 1.00 50.31 88 GLU A N 1
ATOM 731 C CA . GLU A 1 94 ? 14.534 -8.677 -16.024 1.00 53.05 88 GLU A CA 1
ATOM 732 C C . GLU A 1 94 ? 15.676 -8.617 -15.029 1.00 48.59 88 GLU A C 1
ATOM 733 O O . GLU A 1 94 ? 15.456 -8.462 -13.827 1.00 50.32 88 GLU A O 1
ATOM 739 N N . THR A 1 95 ? 16.893 -8.752 -15.537 1.00 47.30 89 THR A N 1
ATOM 740 C CA . THR A 1 95 ? 18.075 -8.737 -14.696 1.00 51.23 89 THR A CA 1
ATOM 741 C C . THR A 1 95 ? 18.107 -7.560 -13.731 1.00 47.61 89 THR A C 1
ATOM 742 O O . THR A 1 95 ? 18.405 -7.738 -12.547 1.00 49.03 89 THR A O 1
ATOM 746 N N . THR A 1 96 ? 17.792 -6.367 -14.225 1.00 50.58 90 THR A N 1
ATOM 747 C CA . THR A 1 96 ? 17.822 -5.180 -13.376 1.00 48.16 90 THR A CA 1
ATOM 748 C C . THR A 1 96 ? 16.802 -5.194 -12.224 1.00 45.91 90 THR A C 1
ATOM 749 O O . THR A 1 96 ? 17.121 -4.792 -11.107 1.00 45.63 90 THR A O 1
ATOM 753 N N . PHE A 1 97 ? 15.590 -5.669 -12.486 1.00 50.47 91 PHE A N 1
ATOM 754 C CA . PHE A 1 97 ? 14.566 -5.741 -11.449 1.00 49.23 91 PHE A CA 1
ATOM 755 C C . PHE A 1 97 ? 15.017 -6.702 -10.343 1.00 48.85 91 PHE A C 1
ATOM 756 O O . PHE A 1 97 ? 14.827 -6.434 -9.154 1.00 43.56 91 PHE A O 1
ATOM 764 N N . LEU A 1 98 ? 15.622 -7.816 -10.743 1.00 47.82 92 LEU A N 1
ATOM 765 C CA . LEU A 1 98 ? 16.114 -8.811 -9.796 1.00 44.55 92 LEU A CA 1
ATOM 766 C C . LEU A 1 98 ? 17.304 -8.287 -9.006 1.00 45.71 92 LEU A C 1
ATOM 767 O O . LEU A 1 98 ? 17.364 -8.449 -7.781 1.00 49.36 92 LEU A O 1
ATOM 772 N N . ALA A 1 99 ? 18.256 -7.661 -9.691 1.00 44.13 93 ALA A N 1
ATOM 773 C CA . ALA A 1 99 ? 19.422 -7.126 -8.995 1.00 47.65 93 ALA A CA 1
ATOM 774 C C . ALA A 1 99 ? 18.918 -6.172 -7.916 1.00 44.66 93 ALA A C 1
ATOM 775 O O . ALA A 1 99 ? 19.340 -6.238 -6.768 1.00 46.85 93 ALA A O 1
ATOM 777 N N . ILE A 1 100 ? 17.986 -5.306 -8.286 1.00 46.57 94 ILE A N 1
ATOM 778 C CA . ILE A 1 100 ? 17.440 -4.348 -7.342 1.00 47.69 94 ILE A CA 1
ATOM 779 C C . ILE A 1 100 ? 16.690 -5.035 -6.203 1.00 46.87 94 ILE A C 1
ATOM 780 O O . ILE A 1 100 ? 16.910 -4.718 -5.028 1.00 43.79 94 ILE A O 1
ATOM 785 N N . MET A 1 101 ? 15.820 -5.983 -6.550 1.00 46.90 95 MET A N 1
ATOM 786 C CA . MET A 1 101 ? 15.060 -6.727 -5.549 1.00 48.49 95 MET A CA 1
ATOM 787 C C . MET A 1 101 ? 16.007 -7.401 -4.549 1.00 46.50 95 MET A C 1
ATOM 788 O O . MET A 1 101 ? 15.755 -7.399 -3.344 1.00 45.67 95 MET A O 1
ATOM 793 N N . SER A 1 102 ? 17.093 -7.974 -5.062 1.00 42.56 96 SER A N 1
ATOM 794 C CA . SER A 1 102 ? 18.083 -8.649 -4.229 1.00 47.58 96 SER A CA 1
ATOM 795 C C . SER A 1 102 ? 18.643 -7.728 -3.156 1.00 48.65 96 SER A C 1
ATOM 796 O O . SER A 1 102 ? 18.697 -8.085 -1.973 1.00 43.59 96 SER A O 1
ATOM 799 N N . ILE A 1 103 ? 19.070 -6.545 -3.590 1.00 48.85 97 ILE A N 1
ATOM 800 C CA . ILE A 1 103 ? 19.652 -5.550 -2.702 1.00 48.42 97 ILE A CA 1
ATOM 801 C C . ILE A 1 103 ? 18.643 -5.034 -1.685 1.00 49.79 97 ILE A C 1
ATOM 802 O O . ILE A 1 103 ? 18.894 -5.074 -0.481 1.00 48.69 97 ILE A O 1
ATOM 807 N N . ILE A 1 104 ? 17.496 -4.571 -2.168 1.00 46.34 98 ILE A N 1
ATOM 808 C CA . ILE A 1 104 ? 16.457 -4.040 -1.287 1.00 51.28 98 ILE A CA 1
ATOM 809 C C . ILE A 1 104 ? 16.044 -5.000 -0.172 1.00 54.01 98 ILE A C 1
ATOM 810 O O . ILE A 1 104 ? 15.964 -4.611 0.998 1.00 51.88 98 ILE A O 1
ATOM 815 N N . PHE A 1 105 ? 15.776 -6.252 -0.524 1.00 46.78 99 PHE A N 1
ATOM 816 C CA . PHE A 1 105 ? 15.357 -7.194 0.491 1.00 44.62 99 PHE A CA 1
ATOM 817 C C . PHE A 1 105 ? 16.473 -7.671 1.396 1.00 47.87 99 PHE A C 1
ATOM 818 O O . PHE A 1 105 ? 16.219 -8.033 2.551 1.00 47.29 99 PHE A O 1
ATOM 826 N N . LEU A 1 106 ? 17.706 -7.663 0.898 1.00 47.15 100 LEU A N 1
ATOM 827 C CA . LEU A 1 106 ? 18.827 -8.057 1.747 1.00 50.89 100 LEU A CA 1
ATOM 828 C C . LEU A 1 106 ? 18.874 -7.014 2.865 1.00 48.38 100 LEU A C 1
ATOM 829 O O . LEU A 1 106 ? 19.039 -7.340 4.041 1.00 49.52 100 LEU A O 1
ATOM 834 N N . PHE A 1 107 ? 18.709 -5.755 2.474 1.00 49.69 101 PHE A N 1
ATOM 835 C CA . PHE A 1 107 ? 18.728 -4.644 3.409 1.00 51.25 101 PHE A CA 1
ATOM 836 C C . PHE A 1 107 ? 17.512 -4.636 4.331 1.00 52.34 101 PHE A C 1
ATOM 837 O O . PHE A 1 107 ? 17.625 -4.311 5.516 1.00 53.01 101 PHE A O 1
ATOM 845 N N . LEU A 1 108 ? 16.349 -4.985 3.799 1.00 48.09 102 LEU A N 1
ATOM 846 C CA . LEU A 1 108 ? 15.159 -5.015 4.629 1.00 48.61 102 LEU A CA 1
ATOM 847 C C . LEU A 1 108 ? 15.253 -6.070 5.724 1.00 49.71 102 LEU A C 1
ATOM 848 O O . LEU A 1 108 ? 14.876 -5.812 6.866 1.00 49.29 102 LEU A O 1
ATOM 853 N N . GLN A 1 109 ? 15.753 -7.260 5.401 1.00 44.34 103 GLN A N 1
ATOM 854 C CA . GLN A 1 109 ? 15.828 -8.275 6.441 1.00 47.97 103 GLN A CA 1
ATOM 855 C C . GLN A 1 109 ? 16.900 -7.913 7.456 1.00 48.63 103 GLN A C 1
ATOM 856 O O . GLN A 1 109 ? 16.751 -8.191 8.648 1.00 45.73 103 GLN A O 1
ATOM 862 N N . ALA A 1 110 ? 17.970 -7.273 6.989 1.00 48.62 104 ALA A N 1
ATOM 863 C CA . ALA A 1 110 ? 19.046 -6.851 7.881 1.00 49.12 104 ALA A CA 1
ATOM 864 C C . ALA A 1 110 ? 18.484 -5.783 8.823 1.00 47.58 104 ALA A C 1
ATOM 865 O O . ALA A 1 110 ? 18.788 -5.753 10.017 1.00 49.25 104 ALA A O 1
ATOM 867 N N . LEU A 1 111 ? 17.652 -4.909 8.268 1.00 51.75 105 LEU A N 1
ATOM 868 C CA . LEU A 1 111 ? 17.035 -3.841 9.039 1.00 53.24 105 LEU A CA 1
ATOM 869 C C . LEU A 1 111 ? 16.086 -4.422 10.078 1.00 49.84 105 LEU A C 1
ATOM 870 O O . LEU A 1 111 ? 16.125 -4.048 11.250 1.00 48.50 105 LEU A O 1
ATOM 875 N N . LEU A 1 112 ? 15.231 -5.339 9.636 1.00 49.35 106 LEU A N 1
ATOM 876 C CA . LEU A 1 112 ? 14.267 -5.967 10.525 1.00 51.52 106 LEU A CA 1
ATOM 877 C C . LEU A 1 112 ? 14.999 -6.780 11.586 1.00 49.65 106 LEU A C 1
ATOM 878 O O . LEU A 1 112 ? 14.618 -6.769 12.758 1.00 52.58 106 LEU A O 1
ATOM 883 N N . GLY A 1 113 ? 16.064 -7.464 11.184 1.00 47.11 107 GLY A N 1
ATOM 884 C CA . GLY A 1 113 ? 16.829 -8.243 12.140 1.00 52.02 107 GLY A CA 1
ATOM 885 C C . GLY A 1 113 ? 17.434 -7.363 13.226 1.00 55.62 107 GLY A C 1
ATOM 886 O O . GLY A 1 113 ? 17.401 -7.708 14.404 1.00 54.79 107 GLY A O 1
ATOM 887 N N . ALA A 1 114 ? 17.994 -6.224 12.827 1.00 54.17 108 ALA A N 1
ATOM 888 C CA . ALA A 1 114 ? 18.595 -5.294 13.776 1.00 54.66 108 ALA A CA 1
ATOM 889 C C . ALA A 1 114 ? 17.555 -4.862 14.805 1.00 58.27 108 ALA A C 1
ATOM 890 O O . ALA A 1 114 ? 17.836 -4.824 16.004 1.00 66.95 108 ALA A O 1
ATOM 892 N N . LEU A 1 115 ? 16.355 -4.543 14.327 1.00 56.04 109 LEU A N 1
ATOM 893 C CA . LEU A 1 115 ? 15.256 -4.124 15.193 1.00 58.84 109 LEU A CA 1
ATOM 894 C C . LEU A 1 115 ? 14.735 -5.263 16.064 1.00 63.50 109 LEU A C 1
ATOM 895 O O . LEU A 1 115 ? 14.245 -5.029 17.166 1.00 69.40 109 LEU A O 1
ATOM 900 N N . ALA A 1 116 ? 14.837 -6.503 15.581 1.00 60.41 110 ALA A N 1
ATOM 901 C CA . ALA A 1 116 ? 14.347 -7.642 16.348 1.00 59.27 110 ALA A CA 1
ATOM 902 C C . ALA A 1 116 ? 15.129 -7.832 17.638 1.00 65.12 110 ALA A C 1
ATOM 903 O O . ALA A 1 116 ? 14.656 -8.479 18.566 1.00 67.23 110 ALA A O 1
ATOM 905 N N . VAL A 1 117 ? 16.333 -7.279 17.697 1.00 69.72 111 VAL A N 1
ATOM 906 C CA . VAL A 1 117 ? 17.150 -7.381 18.902 1.00 69.81 111 VAL A CA 1
ATOM 907 C C . VAL A 1 117 ? 16.429 -6.680 20.051 1.00 72.52 111 VAL A C 1
ATOM 908 O O . VAL A 1 117 ? 16.571 -7.075 21.209 1.00 73.37 111 VAL A O 1
ATOM 912 N N . VAL A 1 118 ? 15.655 -5.642 19.734 1.00 73.67 112 VAL A N 1
ATOM 913 C CA . VAL A 1 118 ? 14.973 -4.892 20.783 1.00 73.76 112 VAL A CA 1
ATOM 914 C C . VAL A 1 118 ? 13.452 -4.795 20.736 1.00 77.40 112 VAL A C 1
ATOM 915 O O . VAL A 1 118 ? 12.835 -4.369 21.719 1.00 80.58 112 VAL A O 1
ATOM 919 N N . PHE A 1 119 ? 12.841 -5.210 19.631 1.00 75.77 113 PHE A N 1
ATOM 920 C CA . PHE A 1 119 ? 11.376 -5.148 19.529 1.00 73.97 113 PHE A CA 1
ATOM 921 C C . PHE A 1 119 ? 10.800 -6.518 19.185 1.00 65.72 113 PHE A C 1
ATOM 922 O O . PHE A 1 119 ? 9.695 -6.647 18.636 1.00 64.76 113 PHE A O 1
ATOM 930 N N . GLY A 1 120 ? 11.554 -7.542 19.561 1.00 62.57 114 GLY A N 1
ATOM 931 C CA . GLY A 1 120 ? 11.149 -8.905 19.285 1.00 61.83 114 GLY A CA 1
ATOM 932 C C . GLY A 1 120 ? 9.894 -9.367 19.994 1.00 62.08 114 GLY A C 1
ATOM 933 O O . GLY A 1 120 ? 9.438 -10.485 19.759 1.00 66.94 114 GLY A O 1
ATOM 934 N N . SER A 1 121 ? 9.321 -8.526 20.852 1.00 62.86 115 SER A N 1
ATOM 935 C CA . SER A 1 121 ? 8.105 -8.889 21.574 1.00 62.38 115 SER A CA 1
ATOM 936 C C . SER A 1 121 ? 6.861 -8.581 20.749 1.00 59.15 115 SER A C 1
ATOM 937 O O . SER A 1 121 ? 5.746 -8.933 21.134 1.00 62.04 115 SER A O 1
ATOM 940 N N . ASN A 1 122 ? 7.062 -7.906 19.621 1.00 58.92 116 ASN A N 1
ATOM 941 C CA . ASN A 1 122 ? 5.978 -7.568 18.718 1.00 53.38 116 ASN A CA 1
ATOM 942 C C . ASN A 1 122 ? 5.975 -8.663 17.646 1.00 50.14 116 ASN A C 1
ATOM 943 O O . ASN A 1 122 ? 6.725 -8.589 16.671 1.00 47.27 116 ASN A O 1
ATOM 948 N N . ALA A 1 123 ? 5.131 -9.671 17.843 1.00 48.40 117 ALA A N 1
ATOM 949 C CA . ALA A 1 123 ? 5.014 -10.804 16.927 1.00 44.10 117 ALA A CA 1
ATOM 950 C C . ALA A 1 123 ? 4.519 -10.431 15.533 1.00 42.02 117 ALA A C 1
ATOM 951 O O . ALA A 1 123 ? 4.969 -11.004 14.543 1.00 43.79 117 ALA A O 1
ATOM 953 N N . LEU A 1 124 ? 3.590 -9.481 15.454 1.00 47.12 118 LEU A N 1
ATOM 954 C CA . LEU A 1 124 ? 3.046 -9.053 14.168 1.00 42.67 118 LEU A CA 1
ATOM 955 C C . LEU A 1 124 ? 4.114 -8.496 13.238 1.00 40.89 118 LEU A C 1
ATOM 956 O O . LEU A 1 124 ? 4.052 -8.699 12.021 1.00 43.74 118 LEU A O 1
ATOM 961 N N . ILE A 1 125 ? 5.094 -7.799 13.807 1.00 41.43 119 ILE A N 1
ATOM 962 C CA . ILE A 1 125 ? 6.186 -7.241 13.017 1.00 45.75 119 ILE A CA 1
ATOM 963 C C . ILE A 1 125 ? 7.264 -8.307 12.812 1.00 42.91 119 ILE A C 1
ATOM 964 O O . ILE A 1 125 ? 7.798 -8.462 11.709 1.00 43.20 119 ILE A O 1
ATOM 969 N N . MET A 1 126 ? 7.588 -9.036 13.874 1.00 40.39 120 MET A N 1
ATOM 970 C CA . MET A 1 126 ? 8.609 -10.080 13.773 1.00 45.92 120 MET A CA 1
ATOM 971 C C . MET A 1 126 ? 8.237 -11.154 12.753 1.00 43.16 120 MET A C 1
ATOM 972 O O . MET A 1 126 ? 9.116 -11.729 12.120 1.00 41.19 120 MET A O 1
ATOM 977 N N . ALA A 1 127 ? 6.940 -11.405 12.580 1.00 38.52 121 ALA A N 1
ATOM 978 C CA . ALA A 1 127 ? 6.477 -12.414 11.633 1.00 40.64 121 ALA A CA 1
ATOM 979 C C . ALA A 1 127 ? 6.672 -11.996 10.169 1.00 42.81 121 ALA A C 1
ATOM 980 O O . ALA A 1 127 ? 6.387 -12.772 9.249 1.00 38.21 121 ALA A O 1
ATOM 982 N N . LEU A 1 128 ? 7.149 -10.773 9.956 1.00 41.98 122 LEU A N 1
ATOM 983 C CA . LEU A 1 128 ? 7.386 -10.261 8.607 1.00 39.77 122 LEU A CA 1
ATOM 984 C C . LEU A 1 128 ? 8.783 -10.643 8.114 1.00 42.50 122 LEU A C 1
ATOM 985 O O . LEU A 1 128 ? 9.029 -10.705 6.903 1.00 37.20 122 LEU A O 1
ATOM 990 N N . HIS A 1 129 ? 9.687 -10.909 9.054 1.00 39.32 123 HIS A N 1
ATOM 991 C CA . HIS A 1 129 ? 11.073 -11.236 8.722 1.00 44.05 123 HIS A CA 1
ATOM 992 C C . HIS A 1 129 ? 11.316 -12.425 7.792 1.00 41.95 123 HIS A C 1
ATOM 993 O O . HIS A 1 129 ? 12.089 -12.320 6.840 1.00 39.42 123 HIS A O 1
ATOM 1000 N N . PHE A 1 130 ? 10.671 -13.554 8.063 1.00 38.41 124 PHE A N 1
ATOM 1001 C CA . PHE A 1 130 ? 10.871 -14.724 7.225 1.00 39.42 124 PHE A CA 1
ATOM 1002 C C . PHE A 1 130 ? 10.527 -14.445 5.754 1.00 40.46 124 PHE A C 1
ATOM 1003 O O . PHE A 1 130 ? 11.334 -14.714 4.861 1.00 35.13 124 PHE A O 1
ATOM 1011 N N . GLY A 1 131 ? 9.334 -13.901 5.515 1.00 36.94 125 GLY A N 1
ATOM 1012 C CA . GLY A 1 131 ? 8.899 -13.606 4.161 1.00 35.99 125 GLY A CA 1
ATOM 1013 C C . GLY A 1 131 ? 9.840 -12.662 3.438 1.00 41.76 125 GLY A C 1
ATOM 1014 O O . GLY A 1 131 ? 10.034 -12.762 2.227 1.00 36.57 125 GLY A O 1
ATOM 1015 N N . ILE A 1 132 ? 10.426 -11.733 4.181 1.00 39.70 126 ILE A N 1
ATOM 1016 C CA . ILE A 1 132 ? 11.363 -10.790 3.596 1.00 42.02 126 ILE A CA 1
ATOM 1017 C C . ILE A 1 132 ? 12.656 -11.538 3.274 1.00 43.16 126 ILE A C 1
ATOM 1018 O O . ILE A 1 132 ? 13.214 -11.397 2.186 1.00 44.78 126 ILE A O 1
ATOM 1023 N N . SER A 1 133 ? 13.106 -12.356 4.220 1.00 41.35 127 SER A N 1
ATOM 1024 C CA . SER A 1 133 ? 14.319 -13.147 4.059 1.00 46.43 127 SER A CA 1
ATOM 1025 C C . SER A 1 133 ? 14.120 -14.118 2.893 1.00 45.83 127 SER A C 1
ATOM 1026 O O . SER A 1 133 ? 15.041 -14.386 2.117 1.00 39.84 127 SER A O 1
ATOM 1029 N N . LEU A 1 134 ? 12.894 -14.621 2.769 1.00 42.35 128 LEU A N 1
ATOM 1030 C CA . LEU A 1 134 ? 12.535 -15.555 1.709 1.00 41.94 128 LEU A CA 1
ATOM 1031 C C . LEU A 1 134 ? 12.632 -14.925 0.309 1.00 43.69 128 LEU A C 1
ATOM 1032 O O . LEU A 1 134 ? 13.064 -15.574 -0.647 1.00 40.26 128 LEU A O 1
ATOM 1037 N N . ILE A 1 135 ? 12.217 -13.666 0.194 1.00 38.50 129 ILE A N 1
ATOM 1038 C CA . ILE A 1 135 ? 12.261 -12.953 -1.083 1.00 41.62 129 ILE A CA 1
ATOM 1039 C C . ILE A 1 135 ? 13.701 -12.549 -1.410 1.00 39.36 129 ILE A C 1
ATOM 1040 O O . ILE A 1 135 ? 14.099 -12.489 -2.569 1.00 40.85 129 ILE A O 1
ATOM 1045 N N . SER A 1 136 ? 14.472 -12.269 -0.369 1.00 38.75 130 SER A N 1
ATOM 1046 C CA . SER A 1 136 ? 15.873 -11.913 -0.515 1.00 43.65 130 SER A CA 1
ATOM 1047 C C . SER A 1 136 ? 16.596 -13.101 -1.176 1.00 43.61 130 SER A C 1
ATOM 1048 O O . SER A 1 136 ? 17.417 -12.921 -2.079 1.00 39.91 130 SER A O 1
ATOM 1051 N N . PHE A 1 137 ? 16.267 -14.315 -0.726 1.00 43.82 131 PHE A N 1
ATOM 1052 C CA . PHE A 1 137 ? 16.855 -15.541 -1.274 1.00 40.41 131 PHE A CA 1
ATOM 1053 C C . PHE A 1 137 ? 16.343 -15.865 -2.685 1.00 39.53 131 PHE A C 1
ATOM 1054 O O . PHE A 1 137 ? 17.113 -16.211 -3.576 1.00 38.51 131 PHE A O 1
ATOM 1062 N N . ALA A 1 138 ? 15.036 -15.749 -2.877 1.00 40.19 132 ALA A N 1
ATOM 1063 C CA . ALA A 1 138 ? 14.404 -16.047 -4.153 1.00 35.13 132 ALA A CA 1
ATOM 1064 C C . ALA A 1 138 ? 14.818 -15.095 -5.280 1.00 40.67 132 ALA A C 1
ATOM 1065 O O . ALA A 1 138 ? 14.824 -15.475 -6.461 1.00 36.94 132 ALA A O 1
ATOM 1067 N N . SER A 1 139 ? 15.145 -13.857 -4.920 1.00 39.96 133 SER A N 1
ATOM 1068 C CA . SER A 1 139 ? 15.588 -12.873 -5.899 1.00 43.54 133 SER A CA 1
ATOM 1069 C C . SER A 1 139 ? 16.969 -13.271 -6.431 1.00 39.90 133 SER A C 1
ATOM 1070 O O . SER A 1 139 ? 17.227 -13.234 -7.637 1.00 42.07 133 SER A O 1
ATOM 1073 N N . VAL A 1 140 ? 17.849 -13.657 -5.518 1.00 40.97 134 VAL A N 1
ATOM 1074 C CA . VAL A 1 140 ? 19.201 -14.085 -5.869 1.00 45.52 134 VAL A CA 1
ATOM 1075 C C . VAL A 1 140 ? 19.192 -15.425 -6.624 1.00 41.36 134 VAL A C 1
ATOM 1076 O O . VAL A 1 140 ? 19.999 -15.647 -7.521 1.00 40.58 134 VAL A O 1
ATOM 1080 N N . LEU A 1 141 ? 18.269 -16.307 -6.253 1.00 40.97 135 LEU A N 1
ATOM 1081 C CA . LEU A 1 141 ? 18.121 -17.615 -6.893 1.00 38.98 135 LEU A CA 1
ATOM 1082 C C . LEU A 1 141 ? 17.742 -17.468 -8.370 1.00 41.34 135 LEU A C 1
ATOM 1083 O O . LEU A 1 141 ? 18.342 -18.108 -9.242 1.00 37.81 135 LEU A O 1
ATOM 1088 N N . ILE A 1 142 ? 16.748 -16.618 -8.640 1.00 39.92 136 ILE A N 1
ATOM 1089 C CA . ILE A 1 142 ? 16.268 -16.403 -9.996 1.00 39.22 136 ILE A CA 1
ATOM 1090 C C . ILE A 1 142 ? 17.290 -15.647 -10.830 1.00 39.82 136 ILE A C 1
ATOM 1091 O O . ILE A 1 142 ? 17.427 -15.891 -12.030 1.00 37.83 136 ILE A O 1
ATOM 1096 N N . LEU A 1 143 ? 18.006 -14.731 -10.191 1.00 41.22 137 LEU A N 1
ATOM 1097 C CA . LEU A 1 143 ? 19.049 -13.981 -10.875 1.00 42.13 137 LEU A CA 1
ATOM 1098 C C . LEU A 1 143 ? 20.124 -14.989 -11.325 1.00 40.89 137 LEU A C 1
ATOM 1099 O O . LEU A 1 143 ? 20.567 -14.978 -12.473 1.00 43.71 137 LEU A O 1
ATOM 1104 N N . THR A 1 144 ? 20.523 -15.873 -10.416 1.00 40.56 138 THR A N 1
ATOM 1105 C CA . THR A 1 144 ? 21.524 -16.894 -10.721 1.00 45.12 138 THR A CA 1
ATOM 1106 C C . THR A 1 144 ? 21.045 -17.789 -11.863 1.00 45.31 138 THR A C 1
ATOM 1107 O O . THR A 1 144 ? 21.836 -18.197 -12.713 1.00 43.89 138 THR A O 1
ATOM 1111 N N . LEU A 1 145 ? 19.746 -18.089 -11.880 1.00 42.42 139 LEU A N 1
ATOM 1112 C CA . LEU A 1 145 ? 19.168 -18.907 -12.933 1.00 42.14 139 LEU A CA 1
ATOM 1113 C C . LEU A 1 145 ? 19.333 -18.206 -14.284 1.00 41.46 139 LEU A C 1
ATOM 1114 O O . LEU A 1 145 ? 19.643 -18.846 -15.291 1.00 40.89 139 LEU A O 1
ATOM 1119 N N . LEU A 1 146 ? 19.120 -16.891 -14.306 1.00 42.47 140 LEU A N 1
ATOM 1120 C CA . LEU A 1 146 ? 19.261 -16.120 -15.541 1.00 42.78 140 LEU A CA 1
ATOM 1121 C C . LEU A 1 146 ? 20.720 -16.080 -15.966 1.00 43.82 140 LEU A C 1
ATOM 1122 O O . LEU A 1 146 ? 21.028 -16.061 -17.157 1.00 41.03 140 LEU A O 1
ATOM 1127 N N . ILE A 1 147 ? 21.618 -16.059 -14.985 1.00 44.31 141 ILE A N 1
ATOM 1128 C CA . ILE A 1 147 ? 23.047 -16.034 -15.276 1.00 46.60 141 ILE A CA 1
ATOM 1129 C C . ILE A 1 147 ? 23.437 -17.286 -16.057 1.00 44.75 141 ILE A C 1
ATOM 1130 O O . ILE A 1 147 ? 24.203 -17.215 -17.018 1.00 49.58 141 ILE A O 1
ATOM 1135 N N . PHE A 1 148 ? 22.903 -18.433 -15.659 1.00 45.67 142 PHE A N 1
ATOM 1136 C CA . PHE A 1 148 ? 23.211 -19.663 -16.366 1.00 45.06 142 PHE A CA 1
ATOM 1137 C C . PHE A 1 148 ? 22.535 -19.715 -17.739 1.00 49.82 142 PHE A C 1
ATOM 1138 O O . PHE A 1 148 ? 23.166 -20.067 -18.743 1.00 48.13 142 PHE A O 1
ATOM 1146 N N . GLU A 1 149 ? 21.251 -19.372 -17.775 1.00 48.06 143 GLU A N 1
ATOM 1147 C CA . GLU A 1 149 ? 20.481 -19.384 -19.011 1.00 45.10 143 GLU A CA 1
ATOM 1148 C C . GLU A 1 149 ? 21.067 -18.438 -20.052 1.00 45.21 143 GLU A C 1
ATOM 1149 O O . GLU A 1 149 ? 20.973 -18.680 -21.255 1.00 46.11 143 GLU A O 1
ATOM 1155 N N . ALA A 1 150 ? 21.677 -17.357 -19.586 1.00 45.58 144 ALA A N 1
ATOM 1156 C CA . ALA A 1 150 ? 22.267 -16.378 -20.491 1.00 45.38 144 ALA A CA 1
ATOM 1157 C C . ALA A 1 150 ? 23.405 -16.976 -21.310 1.00 47.98 144 ALA A C 1
ATOM 1158 O O . ALA A 1 150 ? 23.685 -16.521 -22.414 1.00 47.29 144 ALA A O 1
ATOM 1160 N N . ASP A 1 151 ? 24.042 -18.009 -20.778 1.00 45.68 145 ASP A N 1
ATOM 1161 C CA . ASP A 1 151 ? 25.164 -18.636 -21.461 1.00 44.82 145 ASP A CA 1
ATOM 1162 C C . ASP A 1 151 ? 24.789 -19.896 -22.242 1.00 47.57 145 ASP A C 1
ATOM 1163 O O . ASP A 1 151 ? 25.644 -20.733 -22.542 1.00 48.54 145 ASP A O 1
ATOM 1168 N N . LYS A 1 152 ? 23.506 -20.029 -22.568 1.00 46.26 146 LYS A N 1
ATOM 1169 C CA . LYS A 1 152 ? 23.026 -21.177 -23.330 1.00 51.08 146 LYS A CA 1
ATOM 1170 C C . LYS A 1 152 ? 22.176 -20.734 -24.517 1.00 49.33 146 LYS A C 1
ATOM 1171 O O . LYS A 1 152 ? 21.381 -19.791 -24.402 1.00 44.55 146 LYS A O 1
ATOM 1177 N N . SER A 1 153 ? 22.345 -21.406 -25.657 1.00 45.73 147 SER A N 1
ATOM 1178 C CA . SER A 1 153 ? 21.566 -21.071 -26.850 1.00 44.73 147 SER A CA 1
ATOM 1179 C C . SER A 1 153 ? 20.194 -21.742 -26.729 1.00 45.12 147 SER A C 1
ATOM 1180 O O . SER A 1 153 ? 19.164 -21.110 -26.973 1.00 42.03 147 SER A O 1
ATOM 1183 N N . VAL A 1 154 ? 20.174 -23.019 -26.352 1.00 43.90 148 VAL A N 1
ATOM 1184 C CA . VAL A 1 154 ? 18.903 -23.695 -26.136 1.00 46.31 148 VAL A CA 1
ATOM 1185 C C . VAL A 1 154 ? 18.693 -23.658 -24.615 1.00 48.47 148 VAL A C 1
ATOM 1186 O O . VAL A 1 154 ? 19.260 -24.464 -23.868 1.00 47.67 148 VAL A O 1
ATOM 1190 N N . ARG A 1 155 ? 17.908 -22.679 -24.163 1.00 51.75 149 ARG A N 1
ATOM 1191 C CA . ARG A 1 155 ? 17.620 -22.513 -22.743 1.00 49.66 149 ARG A CA 1
ATOM 1192 C C . ARG A 1 155 ? 16.889 -23.716 -22.184 1.00 50.77 149 ARG A C 1
ATOM 1193 O O . ARG A 1 155 ? 16.067 -24.337 -22.856 1.00 51.50 149 ARG A O 1
ATOM 1201 N N . THR A 1 156 ? 17.185 -24.036 -20.934 1.00 54.39 150 THR A N 1
ATOM 1202 C CA . THR A 1 156 ? 16.556 -25.173 -20.286 1.00 54.96 150 THR A CA 1
ATOM 1203 C C . THR A 1 156 ? 15.229 -24.796 -19.628 1.00 53.09 150 THR A C 1
ATOM 1204 O O . THR A 1 156 ? 14.193 -25.408 -19.898 1.00 54.29 150 THR A O 1
ATOM 1208 N N . LEU A 1 157 ? 15.262 -23.776 -18.778 1.00 49.13 151 LEU A N 1
ATOM 1209 C CA . LEU A 1 157 ? 14.070 -23.365 -18.045 1.00 52.81 151 LEU A CA 1
ATOM 1210 C C . LEU A 1 157 ? 13.433 -22.057 -18.498 1.00 48.70 151 LEU A C 1
ATOM 1211 O O . LEU A 1 157 ? 12.212 -21.971 -18.620 1.00 51.73 151 LEU A O 1
ATOM 1216 N N . VAL A 1 158 ? 14.249 -21.036 -18.732 1.00 47.99 152 VAL A N 1
ATOM 1217 C CA . VAL A 1 158 ? 13.732 -19.748 -19.178 1.00 44.81 152 VAL A CA 1
ATOM 1218 C C . VAL A 1 158 ? 13.481 -19.815 -20.680 1.00 51.34 152 VAL A C 1
ATOM 1219 O O . VAL A 1 158 ? 14.304 -19.395 -21.498 1.00 46.55 152 VAL A O 1
ATOM 1223 N N . LYS A 1 159 ? 12.333 -20.389 -21.017 1.00 50.72 153 LYS A N 1
ATOM 1224 C CA . LYS A 1 159 ? 11.885 -20.567 -22.390 1.00 51.27 153 LYS A CA 1
ATOM 1225 C C . LYS A 1 159 ? 10.607 -19.755 -22.529 1.00 52.14 153 LYS A C 1
ATOM 1226 O O . LYS A 1 159 ? 9.866 -19.594 -21.550 1.00 50.39 153 LYS A O 1
ATOM 1232 N N . PRO A 1 160 ? 10.332 -19.224 -23.736 1.00 49.52 154 PRO A N 1
ATOM 1233 C CA . PRO A 1 160 ? 9.118 -18.428 -23.955 1.00 48.19 154 PRO A CA 1
ATOM 1234 C C . PRO A 1 160 ? 7.880 -19.335 -24.026 1.00 49.16 154 PRO A C 1
ATOM 1235 O O . PRO A 1 160 ? 7.408 -19.684 -25.103 1.00 56.94 154 PRO A O 1
ATOM 1239 N N . LEU A 1 161 ? 7.358 -19.715 -22.869 1.00 51.45 155 LEU A N 1
ATOM 1240 C CA . LEU A 1 161 ? 6.199 -20.590 -22.822 1.00 52.93 155 LEU A CA 1
ATOM 1241 C C . LEU A 1 161 ? 4.886 -19.833 -22.931 1.00 51.43 155 LEU A C 1
ATOM 1242 O O . LEU A 1 161 ? 4.801 -18.653 -22.596 1.00 49.79 155 LEU A O 1
ATOM 1247 N N . GLN A 1 162 ? 3.866 -20.533 -23.415 1.00 56.11 156 GLN A N 1
ATOM 1248 C CA . GLN A 1 162 ? 2.533 -19.972 -23.566 1.00 53.47 156 GLN A CA 1
ATOM 1249 C C . GLN A 1 162 ? 1.761 -20.285 -22.289 1.00 56.46 156 GLN A C 1
ATOM 1250 O O . GLN A 1 162 ? 1.349 -21.425 -22.070 1.00 55.88 156 GLN A O 1
ATOM 1256 N N . ILE A 1 163 ? 1.580 -19.280 -21.440 1.00 58.24 157 ILE A N 1
ATOM 1257 C CA . ILE A 1 163 ? 0.855 -19.475 -20.190 1.00 56.58 157 ILE A CA 1
ATOM 1258 C C . ILE A 1 163 ? -0.584 -18.985 -20.327 1.00 53.12 157 ILE A C 1
ATOM 1259 O O . ILE A 1 163 ? -0.824 -17.787 -20.474 1.00 51.98 157 ILE A O 1
ATOM 1264 N N . GLY A 1 164 ? -1.535 -19.915 -20.275 1.00 56.23 158 GLY A N 1
ATOM 1265 C CA . GLY A 1 164 ? -2.936 -19.540 -20.377 1.00 54.47 158 GLY A CA 1
ATOM 1266 C C . GLY A 1 164 ? -3.386 -18.761 -19.151 1.00 53.71 158 GLY A C 1
ATOM 1267 O O . GLY A 1 164 ? -2.725 -18.791 -18.111 1.00 50.25 158 GLY A O 1
ATOM 1268 N N . LYS A 1 165 ? -4.514 -18.071 -19.271 1.00 53.69 159 LYS A N 1
ATOM 1269 C CA . LYS A 1 165 ? -5.058 -17.266 -18.181 1.00 54.86 159 LYS A CA 1
ATOM 1270 C C . LYS A 1 165 ? -5.288 -18.032 -16.882 1.00 52.39 159 LYS A C 1
ATOM 1271 O O . LYS A 1 165 ? -4.953 -17.539 -15.805 1.00 51.77 159 LYS A O 1
ATOM 1277 N N . LYS A 1 166 ? -5.864 -19.227 -16.980 1.00 49.00 160 LYS A N 1
ATOM 1278 C CA . LYS A 1 166 ? -6.118 -20.033 -15.795 1.00 51.71 160 LYS A CA 1
ATOM 1279 C C . LYS A 1 166 ? -4.825 -20.377 -15.067 1.00 50.72 160 LYS A C 1
ATOM 1280 O O . LYS A 1 166 ? -4.723 -20.202 -13.847 1.00 44.45 160 LYS A O 1
ATOM 1286 N N . MET A 1 167 ? -3.840 -20.872 -15.817 1.00 51.06 161 MET A N 1
ATOM 1287 C CA . MET A 1 167 ? -2.566 -21.244 -15.218 1.00 51.15 161 MET A CA 1
ATOM 1288 C C 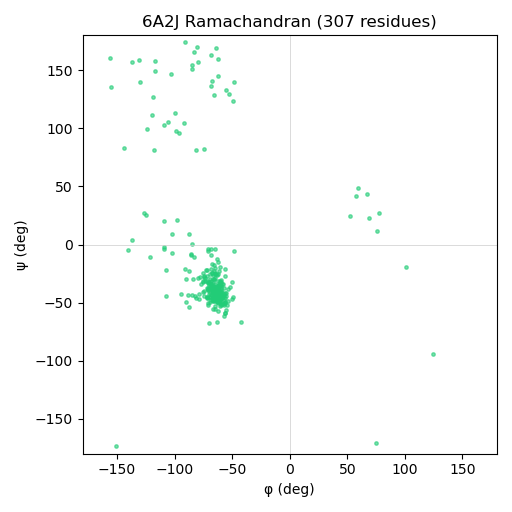. MET A 1 167 ? -1.926 -20.020 -14.585 1.00 45.33 161 MET A C 1
ATOM 1289 O O . MET A 1 167 ? -1.273 -20.121 -13.544 1.00 44.20 161 MET A O 1
ATOM 1294 N N . GLN A 1 168 ? -2.122 -18.862 -15.207 1.00 43.32 162 GLN A N 1
ATOM 1295 C CA . GLN A 1 168 ? -1.572 -17.629 -14.667 1.00 46.15 162 GLN A CA 1
ATOM 1296 C C . GLN A 1 168 ? -2.245 -17.303 -13.343 1.00 47.98 162 GLN A C 1
ATOM 1297 O O . GLN A 1 168 ? -1.608 -16.802 -12.423 1.00 47.47 162 GLN A O 1
ATOM 1303 N N . PHE A 1 169 ? -3.538 -17.598 -13.252 1.00 47.65 163 PHE A N 1
ATOM 1304 C CA . PHE A 1 169 ? -4.288 -17.339 -12.037 1.00 46.54 163 PHE A CA 1
ATOM 1305 C C . PHE A 1 169 ? -3.709 -18.202 -10.920 1.00 47.10 163 PHE A C 1
ATOM 1306 O O . PHE A 1 169 ? -3.446 -17.719 -9.822 1.00 45.16 163 PHE A O 1
ATOM 1314 N N . HIS A 1 170 ? -3.525 -19.488 -11.208 1.00 46.58 164 HIS A N 1
ATOM 1315 C CA . HIS A 1 170 ? -2.971 -20.416 -10.234 1.00 48.31 164 HIS A CA 1
ATOM 1316 C C . HIS A 1 170 ? -1.575 -20.013 -9.776 1.00 46.14 164 HIS A C 1
ATOM 1317 O O . HIS A 1 170 ? -1.306 -19.939 -8.575 1.00 43.74 164 HIS A O 1
ATOM 1324 N N . MET A 1 171 ? -0.687 -19.772 -10.736 1.00 44.24 165 MET A N 1
ATOM 1325 C CA . MET A 1 171 ? 0.695 -19.396 -10.434 1.00 46.82 165 MET A CA 1
ATOM 1326 C C . MET A 1 171 ? 0.808 -18.161 -9.543 1.00 39.49 165 MET A C 1
ATOM 1327 O O . MET A 1 171 ? 1.397 -18.209 -8.461 1.00 41.54 165 MET A O 1
ATOM 1332 N N . ILE A 1 172 ? 0.250 -17.053 -10.009 1.00 46.59 166 ILE A N 1
ATOM 1333 C CA . ILE A 1 172 ? 0.285 -15.797 -9.279 1.00 45.52 166 ILE A CA 1
ATOM 1334 C C . ILE A 1 172 ? -0.493 -15.883 -7.973 1.00 45.85 166 ILE A C 1
ATOM 1335 O O . ILE A 1 172 ? -0.038 -15.396 -6.933 1.00 42.09 166 ILE A O 1
ATOM 1340 N N . GLY A 1 173 ? -1.664 -16.512 -8.037 1.00 43.32 167 GLY A N 1
ATOM 1341 C CA . GLY A 1 173 ? -2.501 -16.663 -6.865 1.00 42.36 167 GLY A CA 1
ATOM 1342 C C . GLY A 1 173 ? -1.854 -17.509 -5.786 1.00 44.99 167 GLY A C 1
ATOM 1343 O O . GLY A 1 173 ? -1.891 -17.156 -4.603 1.00 40.61 167 GLY A O 1
ATOM 1344 N N . ILE A 1 174 ? -1.263 -18.633 -6.182 1.00 43.47 168 ILE A N 1
ATOM 1345 C CA . ILE A 1 174 ? -0.597 -19.501 -5.224 1.00 41.84 168 ILE A CA 1
ATOM 1346 C C . ILE A 1 174 ? 0.637 -18.786 -4.673 1.00 42.02 168 ILE A C 1
ATOM 1347 O O . ILE A 1 174 ? 0.901 -18.824 -3.474 1.00 43.26 168 ILE A O 1
ATOM 1352 N N . LEU A 1 175 ? 1.374 -18.098 -5.535 1.00 42.30 169 LEU A N 1
ATOM 1353 C CA . LEU A 1 175 ? 2.555 -17.361 -5.075 1.00 44.94 169 LEU A CA 1
ATOM 1354 C C . LEU A 1 175 ? 2.191 -16.386 -3.939 1.00 44.22 169 LEU A C 1
ATOM 1355 O O . LEU A 1 175 ? 2.814 -16.376 -2.874 1.00 38.77 169 LEU A O 1
ATOM 1360 N N . ILE A 1 176 ? 1.172 -15.566 -4.186 1.00 46.56 170 ILE A N 1
ATOM 1361 C CA . ILE A 1 176 ? 0.700 -14.589 -3.213 1.00 44.19 170 ILE A CA 1
ATOM 1362 C C . ILE A 1 176 ? 0.156 -15.248 -1.940 1.00 41.04 170 ILE A C 1
ATOM 1363 O O . ILE A 1 176 ? 0.491 -14.843 -0.825 1.00 37.34 170 ILE A O 1
ATOM 1368 N N . TYR A 1 177 ? -0.668 -16.277 -2.109 1.00 42.79 171 TYR A N 1
ATOM 1369 C CA . TYR A 1 177 ? -1.241 -16.968 -0.963 1.00 42.16 171 TYR A CA 1
ATOM 1370 C C . TYR A 1 177 ? -0.182 -17.713 -0.141 1.00 40.97 171 TYR A C 1
ATOM 1371 O O . TYR A 1 177 ? -0.286 -17.801 1.083 1.00 38.78 171 TYR A O 1
ATOM 1380 N N . SER A 1 178 ? 0.839 -18.248 -0.806 1.00 42.16 172 SER A N 1
ATOM 1381 C CA . SER A 1 178 ? 1.900 -18.952 -0.090 1.00 40.70 172 SER A CA 1
ATOM 1382 C C . SER A 1 178 ? 2.608 -17.951 0.816 1.00 38.94 172 SER A C 1
ATOM 1383 O O . SER A 1 178 ? 2.982 -18.274 1.945 1.00 39.80 172 SER A O 1
ATOM 1386 N N . TYR A 1 179 ? 2.787 -16.726 0.325 1.00 42.95 173 TYR A N 1
ATOM 1387 C CA . TYR A 1 179 ? 3.432 -15.688 1.116 1.00 41.60 173 TYR A CA 1
ATOM 1388 C C . TYR A 1 179 ? 2.597 -15.421 2.382 1.00 41.77 173 TYR A C 1
ATOM 1389 O O . TYR A 1 179 ? 3.142 -15.207 3.474 1.00 40.03 173 TYR A O 1
ATOM 1398 N N . ILE A 1 180 ? 1.274 -15.445 2.229 1.00 39.19 174 ILE A N 1
ATOM 1399 C CA . ILE A 1 180 ? 0.363 -15.234 3.343 1.00 41.45 174 ILE A CA 1
ATOM 1400 C C . ILE A 1 180 ? 0.495 -16.385 4.345 1.00 40.99 174 ILE A C 1
ATOM 1401 O O . ILE A 1 180 ? 0.574 -16.163 5.560 1.00 39.21 174 ILE A O 1
ATOM 1406 N N . VAL A 1 181 ? 0.531 -17.615 3.840 1.00 41.92 175 VAL A N 1
ATOM 1407 C CA . VAL A 1 181 ? 0.676 -18.765 4.720 1.00 46.35 175 VAL A CA 1
ATOM 1408 C C . VAL A 1 181 ? 2.013 -18.665 5.437 1.00 40.25 175 VAL A C 1
ATOM 1409 O O . VAL A 1 181 ? 2.137 -19.042 6.596 1.00 40.30 175 VAL A O 1
ATOM 1413 N N . VAL A 1 182 ? 3.016 -18.152 4.738 1.00 42.08 176 VAL A N 1
ATOM 1414 C CA . VAL A 1 182 ? 4.341 -17.993 5.328 1.00 45.35 176 VAL A CA 1
ATOM 1415 C C . VAL A 1 182 ? 4.280 -17.049 6.530 1.00 42.60 176 VAL A C 1
ATOM 1416 O O . VAL A 1 182 ? 4.966 -17.263 7.526 1.00 40.52 176 VAL A O 1
ATOM 1420 N N . TYR A 1 183 ? 3.446 -16.015 6.437 1.00 43.88 177 TYR A N 1
ATOM 1421 C CA . TYR A 1 183 ? 3.298 -15.053 7.525 1.00 42.82 177 TYR A CA 1
ATOM 1422 C C . TYR A 1 183 ? 2.657 -15.730 8.741 1.00 40.49 177 TYR A C 1
ATOM 1423 O O . TYR A 1 183 ? 3.154 -15.601 9.864 1.00 35.74 177 TYR A O 1
ATOM 1432 N N . THR A 1 184 ? 1.562 -16.457 8.517 1.00 40.97 178 THR A N 1
ATOM 1433 C CA . THR A 1 184 ? 0.880 -17.144 9.611 1.00 39.79 178 THR A CA 1
ATOM 1434 C C . THR A 1 184 ? 1.827 -18.115 10.307 1.00 40.98 178 THR A C 1
ATOM 1435 O O . THR A 1 184 ? 1.733 -18.328 11.522 1.00 39.24 178 THR A O 1
ATOM 1439 N N . GLY A 1 185 ? 2.735 -18.710 9.539 1.00 41.36 179 GLY A N 1
ATOM 1440 C CA . GLY A 1 185 ? 3.684 -19.637 10.130 1.00 38.49 179 GLY A CA 1
ATOM 1441 C C . GLY A 1 185 ? 4.656 -18.887 11.020 1.00 39.76 179 GLY A C 1
ATOM 1442 O O . GLY A 1 185 ? 4.893 -19.264 12.171 1.00 37.78 179 GLY A O 1
ATOM 1443 N N . ALA A 1 186 ? 5.226 -17.815 10.480 1.00 38.87 180 ALA A N 1
ATOM 1444 C CA . ALA A 1 186 ? 6.165 -16.989 11.230 1.00 40.25 180 ALA A CA 1
ATOM 1445 C C . ALA A 1 186 ? 5.468 -16.431 12.463 1.00 39.36 180 ALA A C 1
ATOM 1446 O O . ALA A 1 186 ? 6.093 -16.234 13.506 1.00 41.31 180 ALA A O 1
ATOM 1448 N N . TYR A 1 187 ? 4.170 -16.176 12.338 1.00 39.77 181 TYR A N 1
ATOM 1449 C CA . TYR A 1 187 ? 3.393 -15.641 13.444 1.00 42.25 181 TYR A CA 1
ATOM 1450 C C . TYR A 1 187 ? 3.273 -16.668 14.567 1.00 42.70 181 TYR A C 1
ATOM 1451 O O . TYR A 1 187 ? 3.290 -16.310 15.747 1.00 40.38 181 TYR A O 1
ATOM 1460 N N . VAL A 1 188 ? 3.145 -17.941 14.199 1.00 41.17 182 VAL A N 1
ATOM 1461 C CA . VAL A 1 188 ? 3.055 -19.016 15.188 1.00 43.03 182 VAL A CA 1
ATOM 1462 C C . VAL A 1 188 ? 4.351 -19.042 15.988 1.00 41.50 182 VAL A C 1
ATOM 1463 O O . VAL A 1 188 ? 4.348 -19.068 17.226 1.00 37.53 182 VAL A O 1
ATOM 1467 N N . ARG A 1 189 ? 5.464 -19.031 15.265 1.00 36.01 183 ARG A N 1
ATOM 1468 C CA . ARG A 1 189 ? 6.763 -19.065 15.905 1.00 39.93 183 ARG A CA 1
ATOM 1469 C C . ARG A 1 189 ? 6.972 -17.923 16.889 1.00 39.63 183 ARG A C 1
ATOM 1470 O O . ARG A 1 189 ? 7.159 -18.147 18.082 1.00 39.57 183 ARG A O 1
ATOM 1478 N N . HIS A 1 190 ? 6.925 -16.696 16.386 1.00 39.62 184 HIS A N 1
ATOM 1479 C CA . HIS A 1 190 ? 7.161 -15.527 17.218 1.00 42.86 184 HIS A CA 1
ATOM 1480 C C . HIS A 1 190 ? 6.099 -15.220 18.255 1.00 45.44 184 HIS A C 1
ATOM 1481 O O . HIS A 1 190 ? 6.249 -14.311 19.067 1.00 48.10 184 HIS A O 1
ATOM 1488 N N . THR A 1 191 ? 5.031 -16.002 18.241 1.00 50.03 185 THR A N 1
ATOM 1489 C CA . THR A 1 191 ? 3.948 -15.826 19.194 1.00 45.19 185 THR A CA 1
ATOM 1490 C C . THR A 1 191 ? 4.024 -17.021 20.163 1.00 44.04 185 THR A C 1
ATOM 1491 O O . THR A 1 191 ? 3.260 -17.124 21.121 1.00 46.24 185 THR A O 1
ATOM 1495 N N . GLU A 1 192 ? 4.978 -17.911 19.896 1.00 44.10 186 GLU A N 1
ATOM 1496 C CA . GLU A 1 192 ? 5.200 -19.113 20.694 1.00 47.50 186 GLU A CA 1
ATOM 1497 C C . GLU A 1 192 ? 3.981 -20.023 20.797 1.00 47.71 186 GLU A C 1
ATOM 1498 O O . GLU A 1 192 ? 3.696 -20.582 21.859 1.00 45.81 186 GLU A O 1
ATOM 1504 N N . SER A 1 193 ? 3.285 -20.188 19.678 1.00 43.86 187 SER A N 1
ATOM 1505 C CA . SER A 1 193 ? 2.094 -21.034 19.620 1.00 47.96 187 SER A CA 1
ATOM 1506 C C . SER A 1 193 ? 2.417 -22.378 18.962 1.00 41.61 187 SER A C 1
ATOM 1507 O O . SER A 1 193 ? 1.526 -23.181 18.664 1.00 39.05 187 SER A O 1
ATOM 1510 N N . SER A 1 194 ? 3.707 -22.604 18.744 1.00 41.45 188 SER A N 1
ATOM 1511 C CA . SER A 1 194 ? 4.202 -23.815 18.099 1.00 42.19 188 SER A CA 1
ATOM 1512 C C . SER A 1 194 ? 3.674 -25.136 18.657 1.00 42.51 188 SER A C 1
ATOM 1513 O O . SER A 1 194 ? 3.272 -26.015 17.895 1.00 37.63 188 SER A O 1
ATOM 1516 N N . LEU A 1 195 ? 3.695 -25.269 19.984 1.00 46.07 189 LEU A N 1
ATOM 1517 C CA . LEU A 1 195 ? 3.264 -26.492 20.644 1.00 40.82 189 LEU A CA 1
ATOM 1518 C C . LEU A 1 195 ? 1.950 -26.391 21.418 1.00 47.83 189 LEU A C 1
ATOM 1519 O O . LEU A 1 195 ? 1.688 -27.221 22.295 1.00 52.42 189 LEU A O 1
ATOM 1524 N N . ALA A 1 196 ? 1.126 -25.394 21.097 1.00 43.26 190 ALA A N 1
ATOM 1525 C CA . ALA A 1 196 ? -0.155 -25.214 21.777 1.00 44.84 190 ALA A CA 1
ATOM 1526 C C . ALA A 1 196 ? -1.118 -26.381 21.522 1.00 47.20 190 ALA A C 1
ATOM 1527 O O . ALA A 1 196 ? -2.021 -26.629 22.314 1.00 51.59 190 ALA A O 1
ATOM 1529 N N . CYS A 1 197 ? -0.920 -27.087 20.413 1.00 50.06 191 CYS A N 1
ATOM 1530 C CA . CYS A 1 197 ? -1.763 -28.228 20.038 1.00 49.83 191 CYS A CA 1
ATOM 1531 C C . CYS A 1 197 ? -0.903 -29.481 19.839 1.00 49.13 191 CYS A C 1
ATOM 1532 O O . CYS A 1 197 ? -0.293 -29.669 18.781 1.00 49.35 191 CYS A O 1
ATOM 1535 N N . PRO A 1 198 ? -0.849 -30.361 20.851 1.00 45.80 192 PRO A N 1
ATOM 1536 C CA . PRO A 1 198 ? -0.044 -31.584 20.748 1.00 50.50 192 PRO A CA 1
ATOM 1537 C C . PRO A 1 198 ? -0.506 -32.559 19.663 1.00 50.22 192 PRO A C 1
ATOM 1538 O O . PRO A 1 198 ? 0.291 -33.347 19.145 1.00 51.31 192 PRO A O 1
ATOM 1542 N N . ASN A 1 199 ? -1.783 -32.493 19.306 1.00 43.60 193 ASN A N 1
ATOM 1543 C CA . ASN A 1 199 ? -2.330 -33.386 18.286 1.00 50.93 193 ASN A CA 1
ATOM 1544 C C . ASN A 1 199 ? -2.268 -32.819 16.867 1.00 52.80 193 ASN A C 1
ATOM 1545 O O . ASN A 1 199 ? -1.885 -31.663 16.652 1.00 47.97 193 ASN A O 1
ATOM 1550 N N . VAL A 1 200 ? -2.652 -33.660 15.908 1.00 53.37 194 VAL A N 1
ATOM 1551 C CA . VAL A 1 200 ? -2.707 -33.310 14.486 1.00 54.12 194 VAL A CA 1
ATOM 1552 C C . VAL A 1 200 ? -3.733 -34.255 13.862 1.00 57.59 194 VAL A C 1
ATOM 1553 O O . VAL A 1 200 ? -3.684 -35.459 14.104 1.00 57.12 194 VAL A O 1
ATOM 1557 N N . PRO A 1 201 ? -4.637 -33.745 13.008 1.00 54.33 195 PRO A N 1
ATOM 1558 C CA . PRO A 1 201 ? -4.834 -32.372 12.526 1.00 57.36 195 PRO A CA 1
ATOM 1559 C C . PRO A 1 201 ? -5.486 -31.418 13.516 1.00 54.09 195 PRO A C 1
ATOM 1560 O O . PRO A 1 201 ? -5.308 -30.206 13.427 1.00 54.08 195 PRO A O 1
ATOM 1564 N N . LEU A 1 202 ? -6.249 -31.966 14.452 1.00 60.13 196 LEU A N 1
ATOM 1565 C CA . LEU A 1 202 ? -6.924 -31.142 15.442 1.00 55.41 196 LEU A CA 1
ATOM 1566 C C . LEU A 1 202 ? -5.972 -30.743 16.562 1.00 55.62 196 LEU A C 1
ATOM 1567 O O . LEU A 1 202 ? -4.864 -31.272 16.665 1.00 53.59 196 LEU A O 1
ATOM 1572 N N . CYS A 1 203 ? -6.415 -29.817 17.408 1.00 55.78 197 CYS A N 1
ATOM 1573 C CA . CYS A 1 203 ? -5.583 -29.311 18.488 1.00 53.73 197 CYS A CA 1
ATOM 1574 C C . CYS A 1 203 ? -5.137 -30.283 19.581 1.00 54.70 197 CYS A C 1
ATOM 1575 O O . CYS A 1 203 ? -3.944 -30.573 19.708 1.00 51.21 197 CYS A O 1
ATOM 1578 N N . SER A 1 204 ? -6.082 -30.771 20.379 1.00 57.28 198 SER A N 1
ATOM 1579 C CA . SER A 1 204 ? -5.747 -31.696 21.464 1.00 59.06 198 SER A CA 1
ATOM 1580 C C . SER A 1 204 ? -6.909 -32.648 21.774 1.00 64.06 198 SER A C 1
ATOM 1581 O O . SER A 1 204 ? -7.914 -32.669 21.060 1.00 56.96 198 SER A O 1
ATOM 1584 N N . PRO A 1 205 ? -6.777 -33.464 22.841 1.00 62.62 199 PRO A N 1
ATOM 1585 C CA . PRO A 1 205 ? -7.868 -34.384 23.172 1.00 66.25 199 PRO A CA 1
ATOM 1586 C C . PRO A 1 205 ? -9.079 -33.647 23.752 1.00 65.29 199 PRO A C 1
ATOM 1587 O O . PRO A 1 205 ? -10.217 -34.101 23.621 1.00 63.71 199 PRO A O 1
ATOM 1591 N N . LEU A 1 206 ? -8.827 -32.502 24.379 1.00 63.42 200 LEU A N 1
ATOM 1592 C CA . LEU A 1 206 ? -9.896 -31.729 24.994 1.00 61.46 200 LEU A CA 1
ATOM 1593 C C . LEU A 1 206 ? -10.639 -30.817 24.020 1.00 61.25 200 LEU A C 1
ATOM 1594 O O . LEU A 1 206 ? -10.195 -30.578 22.899 1.00 64.99 200 LEU A O 1
ATOM 1599 N N . ASN A 1 207 ? -11.790 -30.330 24.466 1.00 60.52 201 ASN A N 1
ATOM 1600 C CA . ASN A 1 207 ? -12.622 -29.418 23.694 1.00 64.79 201 ASN A CA 1
ATOM 1601 C C . ASN A 1 207 ? -12.964 -29.877 22.281 1.00 65.42 201 ASN A C 1
ATOM 1602 O O . ASN A 1 207 ? -13.258 -29.052 21.417 1.00 63.52 201 ASN A O 1
ATOM 1607 N N . ASN A 1 208 ? -12.937 -31.185 22.047 1.00 62.51 202 ASN A N 1
ATOM 1608 C CA . ASN A 1 208 ? -13.257 -31.734 20.728 1.00 64.00 202 ASN A CA 1
ATOM 1609 C C . ASN A 1 208 ? -12.205 -31.403 19.665 1.00 67.58 202 ASN A C 1
ATOM 1610 O O . ASN A 1 208 ? -12.492 -31.419 18.462 1.00 64.57 202 ASN A O 1
ATOM 1615 N N . GLY A 1 209 ? -10.988 -31.111 20.114 1.00 62.21 203 GLY A N 1
ATOM 1616 C CA . GLY A 1 209 ? -9.920 -30.797 19.185 1.00 57.55 203 GLY A CA 1
ATOM 1617 C C . GLY A 1 209 ? -10.005 -29.408 18.583 1.00 61.54 203 GLY A C 1
ATOM 1618 O O . GLY A 1 209 ? -9.297 -29.102 17.629 1.00 65.05 203 GLY A O 1
ATOM 1619 N N . LEU A 1 210 ? -10.867 -28.561 19.130 1.00 63.48 204 LEU A N 1
ATOM 1620 C CA . LEU A 1 210 ? -11.003 -27.204 18.619 1.00 65.60 204 LEU A CA 1
ATOM 1621 C C . LEU A 1 210 ? -10.289 -26.222 19.546 1.00 62.12 204 LEU A C 1
ATOM 1622 O O . LEU A 1 210 ? -10.242 -26.427 20.758 1.00 66.81 204 LEU A O 1
ATOM 1627 N N . PRO A 1 211 ? -9.709 -25.146 18.982 1.00 63.41 205 PRO A N 1
ATOM 1628 C CA . PRO A 1 211 ? -8.998 -24.139 19.778 1.00 64.30 205 PRO A CA 1
ATOM 1629 C C . PRO A 1 211 ? -9.938 -23.339 20.678 1.00 66.67 205 PRO A C 1
ATOM 1630 O O . PRO A 1 211 ? -11.057 -23.000 20.285 1.00 72.96 205 PRO A O 1
ATOM 1634 N N . THR A 1 212 ? -9.472 -23.053 21.890 1.00 64.90 206 THR A N 1
ATOM 1635 C CA . THR A 1 212 ? -10.249 -22.296 22.864 1.00 70.26 206 THR A CA 1
ATOM 1636 C C . THR A 1 212 ? -9.349 -21.275 23.557 1.00 72.19 206 THR A C 1
ATOM 1637 O O . THR A 1 212 ? -9.775 -20.592 24.484 1.00 73.71 206 THR A O 1
ATOM 1641 N N . GLN A 1 213 ? -8.098 -21.193 23.110 1.00 68.58 207 GLN A N 1
ATOM 1642 C CA . GLN A 1 213 ? -7.125 -20.268 23.684 1.00 67.81 207 GLN A CA 1
ATOM 1643 C C . GLN A 1 213 ? -6.314 -19.593 22.573 1.00 65.32 207 GLN A C 1
ATOM 1644 O O . GLN A 1 213 ? -6.195 -20.124 21.468 1.00 60.90 207 GLN A O 1
ATOM 1650 N N . PHE A 1 214 ? -5.754 -18.424 22.881 1.00 68.65 208 PHE A N 1
ATOM 1651 C CA . PHE A 1 214 ? -4.962 -17.658 21.923 1.00 63.61 208 PHE A CA 1
ATOM 1652 C C . PHE A 1 214 ? -4.011 -18.508 21.077 1.00 55.03 208 PHE A C 1
ATOM 1653 O O . PHE A 1 214 ? -4.176 -18.626 19.861 1.00 53.19 208 PHE A O 1
ATOM 1661 N N . HIS A 1 215 ? -3.017 -19.095 21.732 1.00 50.76 209 HIS A N 1
ATOM 1662 C CA . HIS A 1 215 ? -2.024 -19.916 21.056 1.00 51.69 209 HIS A CA 1
ATOM 1663 C C . HIS A 1 215 ? -2.600 -21.079 20.242 1.00 49.62 209 HIS A C 1
ATOM 1664 O O . HIS A 1 215 ? -1.985 -21.520 19.273 1.00 43.85 209 HIS A O 1
ATOM 1671 N N . GLU A 1 216 ? -3.775 -21.573 20.625 1.00 50.00 210 GLU A N 1
ATOM 1672 C CA . GLU A 1 216 ? -4.388 -22.674 19.894 1.00 53.44 210 GLU A CA 1
ATOM 1673 C C . GLU A 1 216 ? -5.009 -22.147 18.614 1.00 50.95 210 GLU A C 1
ATOM 1674 O O . GLU A 1 216 ? -5.032 -22.838 17.590 1.00 50.71 210 GLU A O 1
ATOM 1680 N N . TRP A 1 217 ? -5.516 -20.919 18.674 1.00 52.36 211 TRP A N 1
ATOM 1681 C CA . TRP A 1 217 ? -6.115 -20.304 17.501 1.00 51.80 211 TRP A CA 1
ATOM 1682 C C . TRP A 1 217 ? -5.048 -19.977 16.465 1.00 50.43 211 TRP A C 1
ATOM 1683 O O . TRP A 1 217 ? -5.257 -20.192 15.267 1.00 44.78 211 TRP A O 1
ATOM 1694 N N . VAL A 1 218 ? -3.908 -19.461 16.930 1.00 45.85 212 VAL A N 1
ATOM 1695 C CA . VAL A 1 218 ? -2.807 -19.132 16.030 1.00 48.17 212 VAL A CA 1
ATOM 1696 C C . VAL A 1 218 ? -2.322 -20.423 15.373 1.00 43.71 212 VAL A C 1
ATOM 1697 O O . VAL A 1 218 ? -2.185 -20.494 14.149 1.00 42.49 212 VAL A O 1
ATOM 1701 N N . GLN A 1 219 ? -2.086 -21.448 16.185 1.00 41.64 213 GLN A N 1
ATOM 1702 C CA . GLN A 1 219 ? -1.632 -22.733 15.668 1.00 42.41 213 GLN A CA 1
ATOM 1703 C C . GLN A 1 219 ? -2.603 -23.258 14.606 1.00 45.60 213 GLN A C 1
ATOM 1704 O O . GLN A 1 219 ? -2.213 -23.526 13.461 1.00 39.55 213 GLN A O 1
ATOM 1710 N N . MET A 1 220 ? -3.867 -23.393 14.994 1.00 48.25 214 MET A N 1
ATOM 1711 C CA . MET A 1 220 ? -4.909 -23.883 14.090 1.00 53.01 214 MET A CA 1
ATOM 1712 C C . MET A 1 220 ? -5.125 -23.020 12.840 1.00 46.98 214 MET A C 1
ATOM 1713 O O . MET A 1 220 ? -5.440 -23.552 11.775 1.00 42.77 214 MET A O 1
ATOM 1718 N N . G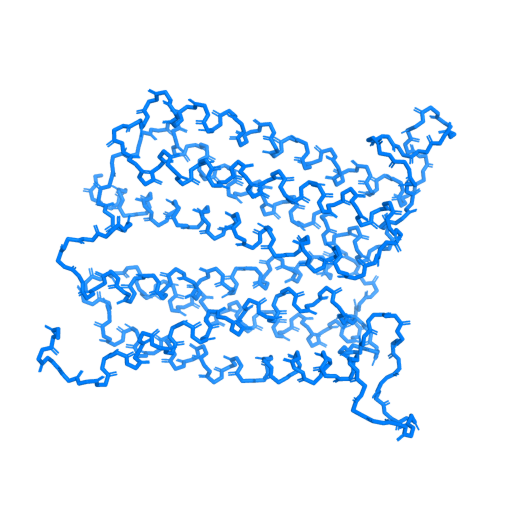LY A 1 221 ? -4.973 -21.702 12.973 1.00 45.67 215 GLY A N 1
ATOM 1719 C CA . GLY A 1 221 ? -5.134 -20.823 11.825 1.00 41.64 215 GLY A CA 1
ATOM 1720 C C . GLY A 1 221 ? -4.055 -21.146 10.802 1.00 45.25 215 GLY A C 1
ATOM 1721 O O . GLY A 1 221 ? -4.303 -21.194 9.591 1.00 41.55 215 GLY A O 1
ATOM 1722 N N . HIS A 1 222 ? -2.841 -21.364 11.292 1.00 43.09 216 HIS A N 1
ATOM 1723 C CA . HIS A 1 222 ? -1.735 -21.715 10.421 1.00 42.54 216 HIS A CA 1
ATOM 1724 C C . HIS A 1 222 ? -2.013 -23.029 9.667 1.00 41.29 216 HIS A C 1
ATOM 1725 O O . HIS A 1 222 ? -1.821 -23.103 8.450 1.00 39.29 216 HIS A O 1
ATOM 1732 N N . ARG A 1 223 ? -2.469 -24.055 10.382 1.00 39.80 217 ARG A N 1
ATOM 1733 C CA . ARG A 1 223 ? -2.765 -25.349 9.752 1.00 43.00 217 ARG A CA 1
ATOM 1734 C C . ARG A 1 223 ? -3.873 -25.221 8.717 1.00 41.73 217 ARG A C 1
ATOM 1735 O O . ARG A 1 223 ? -3.789 -25.803 7.637 1.00 41.23 217 ARG A O 1
ATOM 1743 N N . ALA A 1 224 ? -4.908 -24.453 9.054 1.00 41.36 218 ALA A N 1
ATOM 1744 C CA . ALA A 1 224 ? -6.038 -24.233 8.156 1.00 39.77 218 ALA A CA 1
ATOM 1745 C C . ALA A 1 224 ? -5.592 -23.484 6.898 1.00 42.15 218 ALA A C 1
ATOM 1746 O O . ALA A 1 224 ? -6.047 -23.780 5.791 1.00 39.71 218 ALA A O 1
ATOM 1748 N N . ALA A 1 225 ? -4.710 -22.504 7.075 1.00 39.50 219 ALA A N 1
ATOM 1749 C CA . ALA A 1 225 ? -4.198 -21.733 5.948 1.00 41.27 219 ALA A CA 1
ATOM 1750 C C . ALA A 1 225 ? -3.351 -22.646 5.062 1.00 42.40 219 ALA A C 1
ATOM 1751 O O . ALA A 1 225 ? -3.421 -22.574 3.834 1.00 39.04 219 ALA A O 1
ATOM 1753 N N . ALA A 1 226 ? -2.558 -23.505 5.697 1.00 38.85 220 ALA A N 1
ATOM 1754 C CA . ALA A 1 226 ? -1.697 -24.444 4.980 1.00 40.62 220 ALA A CA 1
ATOM 1755 C C . ALA A 1 226 ? -2.499 -25.460 4.156 1.00 40.38 220 ALA A C 1
ATOM 1756 O O . ALA A 1 226 ? -2.111 -25.812 3.036 1.00 38.43 220 ALA A O 1
ATOM 1758 N N . LEU A 1 227 ? -3.610 -25.934 4.723 1.00 43.76 221 LEU A N 1
ATOM 1759 C CA . LEU A 1 227 ? -4.479 -26.897 4.049 1.00 45.25 221 LEU A CA 1
ATOM 1760 C C . LEU A 1 227 ? -5.030 -26.338 2.732 1.00 41.61 221 LEU A C 1
ATOM 1761 O O . LEU A 1 227 ? -5.065 -27.035 1.717 1.00 42.15 221 LEU A O 1
ATOM 1766 N N . LEU A 1 228 ? -5.481 -25.087 2.763 1.00 42.37 222 LEU A N 1
ATOM 1767 C CA . LEU A 1 228 ? -6.020 -24.444 1.572 1.00 45.35 222 LEU A CA 1
ATOM 1768 C C . LEU A 1 228 ? -4.925 -24.318 0.509 1.00 42.74 222 LEU A C 1
ATOM 1769 O O . LEU A 1 228 ? -5.162 -24.562 -0.676 1.00 43.63 222 LEU A O 1
ATOM 1774 N N . LEU A 1 229 ? -3.728 -23.934 0.938 1.00 42.52 223 LEU A N 1
ATOM 1775 C CA . LEU A 1 229 ? -2.602 -23.813 0.019 1.00 47.04 223 LEU A CA 1
ATOM 1776 C C . LEU A 1 229 ? -2.341 -25.186 -0.612 1.00 42.37 223 LEU A C 1
ATOM 1777 O O . LEU A 1 229 ? -2.159 -25.302 -1.823 1.00 42.95 223 LEU A O 1
ATOM 1782 N N . PHE A 1 230 ? -2.337 -26.217 0.226 1.00 41.77 224 PHE A N 1
ATOM 1783 C CA . PHE A 1 230 ? -2.127 -27.598 -0.212 1.00 47.73 224 PHE A CA 1
ATOM 1784 C C . PHE A 1 230 ? -3.157 -27.977 -1.285 1.00 44.72 224 PHE A C 1
ATOM 1785 O O . PHE A 1 230 ? -2.807 -28.484 -2.351 1.00 47.97 224 PHE A O 1
ATOM 1793 N N . VAL A 1 231 ? -4.429 -27.724 -0.994 1.00 43.84 225 VAL A N 1
ATOM 1794 C CA . VAL A 1 231 ? -5.500 -28.035 -1.925 1.00 45.75 225 VAL A CA 1
ATOM 1795 C C . VAL A 1 231 ? -5.374 -27.263 -3.246 1.00 46.68 225 VAL A C 1
ATOM 1796 O O . VAL A 1 231 ? -5.570 -27.827 -4.323 1.00 45.76 225 VAL A O 1
ATOM 1800 N N . TRP A 1 232 ? -5.058 -25.973 -3.156 1.00 45.98 226 TRP A N 1
ATOM 1801 C CA . TRP A 1 232 ? -4.915 -25.135 -4.339 1.00 43.14 226 TRP A CA 1
ATOM 1802 C C . TRP A 1 232 ? -3.788 -25.702 -5.221 1.00 47.19 226 TRP A C 1
ATOM 1803 O O . TRP A 1 232 ? -3.936 -25.835 -6.440 1.00 42.44 226 TRP A O 1
ATOM 1814 N N . ILE A 1 233 ? -2.666 -26.051 -4.601 1.00 45.53 227 ILE A N 1
ATOM 1815 C CA . ILE A 1 233 ? -1.538 -26.603 -5.348 1.00 48.33 227 ILE A CA 1
ATOM 1816 C C . ILE A 1 233 ? -1.924 -27.918 -6.039 1.00 45.92 227 ILE A C 1
ATOM 1817 O O . ILE A 1 233 ? -1.446 -28.211 -7.137 1.00 43.45 227 ILE A O 1
ATOM 1822 N N . ILE A 1 234 ? -2.799 -28.702 -5.415 1.00 44.91 228 ILE A N 1
ATOM 1823 C CA . ILE A 1 234 ? -3.243 -29.951 -6.036 1.00 50.07 228 ILE A CA 1
ATOM 1824 C C . ILE A 1 234 ? -4.070 -29.652 -7.295 1.00 49.28 228 ILE A C 1
ATOM 1825 O O . ILE A 1 234 ? -3.912 -30.322 -8.321 1.00 50.01 228 ILE A O 1
ATOM 1830 N N . VAL A 1 235 ? -4.929 -28.641 -7.203 1.00 46.40 229 VAL A N 1
ATOM 1831 C CA . VAL A 1 235 ? -5.767 -28.209 -8.313 1.00 52.64 229 VAL A CA 1
ATOM 1832 C C . VAL A 1 235 ? -4.902 -27.628 -9.432 1.00 50.67 229 VAL A C 1
ATOM 1833 O O . VAL A 1 235 ? -5.137 -27.837 -10.614 1.00 54.02 229 VAL A O 1
ATOM 1837 N N . ALA A 1 236 ? -3.874 -26.904 -9.036 1.00 50.82 230 ALA A N 1
ATOM 1838 C CA . ALA A 1 236 ? -2.983 -26.253 -9.988 1.00 49.28 230 ALA A CA 1
ATOM 1839 C C . ALA A 1 236 ? -2.139 -27.319 -10.701 1.00 48.85 230 ALA A C 1
ATOM 1840 O O . ALA A 1 236 ? -1.896 -27.229 -11.907 1.00 49.99 230 ALA A O 1
ATOM 1842 N N . ALA A 1 237 ? -1.703 -28.328 -9.950 1.00 45.36 231 ALA A N 1
ATOM 1843 C CA . ALA A 1 237 ? -0.902 -29.418 -10.511 1.00 50.83 231 ALA A CA 1
ATOM 1844 C C . ALA A 1 237 ? -1.732 -30.269 -11.485 1.00 51.04 231 ALA A C 1
ATOM 1845 O O . ALA A 1 237 ? -1.230 -30.712 -12.520 1.00 45.95 231 ALA A O 1
ATOM 1847 N N . VAL A 1 238 ? -2.998 -30.497 -11.143 1.00 52.12 232 VAL A N 1
ATOM 1848 C CA . VAL A 1 238 ? -3.898 -31.275 -11.990 1.00 57.49 232 VAL A CA 1
ATOM 1849 C C . VAL A 1 238 ? -4.156 -30.567 -13.326 1.00 58.08 232 VAL A C 1
ATOM 1850 O O . VAL A 1 238 ? -4.262 -31.208 -14.363 1.00 58.25 232 VAL A O 1
ATOM 1854 N N . HIS A 1 239 ? -4.251 -29.242 -13.291 1.00 58.96 233 HIS A N 1
ATOM 1855 C CA . HIS A 1 239 ? -4.472 -28.457 -14.495 1.00 68.50 233 HIS A CA 1
ATOM 1856 C C . HIS A 1 239 ? -3.220 -28.499 -15.383 1.00 62.32 233 HIS A C 1
ATOM 1857 O O . HIS A 1 239 ? -3.314 -28.453 -16.620 1.00 55.84 233 HIS A O 1
ATOM 1864 N N . ALA A 1 240 ? -2.053 -28.585 -14.744 1.00 55.80 234 ALA A N 1
ATOM 1865 C CA . ALA A 1 240 ? -0.777 -28.637 -15.454 1.00 52.27 234 ALA A CA 1
ATOM 1866 C C . ALA A 1 240 ? -0.594 -30.015 -16.059 1.00 52.21 234 ALA A C 1
ATOM 1867 O O . ALA A 1 240 ? -0.124 -30.146 -17.185 1.00 50.55 234 ALA A O 1
ATOM 1869 N N . ILE A 1 241 ? -0.967 -31.040 -15.297 1.00 52.68 235 ILE A N 1
ATOM 1870 C CA . ILE A 1 241 ? -0.859 -32.431 -15.745 1.00 61.24 235 ILE A CA 1
ATOM 1871 C C . ILE A 1 241 ? -1.810 -32.708 -16.916 1.00 62.73 235 ILE A C 1
ATOM 1872 O O . ILE A 1 241 ? -1.538 -33.545 -17.774 1.00 64.88 235 ILE A O 1
ATOM 1877 N N . THR A 1 242 ? -2.919 -31.984 -16.951 1.00 61.28 236 THR A N 1
ATOM 1878 C CA . THR A 1 242 ? -3.909 -32.170 -17.994 1.00 65.49 236 THR A CA 1
ATOM 1879 C C . THR A 1 242 ? -3.704 -31.293 -19.226 1.00 61.10 236 THR A C 1
ATOM 1880 O O . THR A 1 242 ? -3.714 -31.788 -20.353 1.00 58.81 236 THR A O 1
ATOM 1884 N N . SER A 1 243 ? -3.502 -29.997 -19.002 1.00 62.55 237 SER A N 1
ATOM 1885 C CA . SER A 1 243 ? -3.353 -29.034 -20.090 1.00 57.16 237 SER A CA 1
ATOM 1886 C C . SER A 1 243 ? -1.949 -28.557 -20.444 1.00 55.82 237 SER A C 1
ATOM 1887 O O . SER A 1 243 ? -1.778 -27.830 -21.430 1.00 53.09 237 SER A O 1
ATOM 1890 N N . TYR A 1 244 ? -0.945 -28.933 -19.656 1.00 53.00 238 TYR A N 1
ATOM 1891 C CA . TYR A 1 244 ? 0.413 -28.479 -19.956 1.00 52.81 238 TYR A CA 1
ATOM 1892 C C . TYR A 1 244 ? 1.415 -29.612 -20.053 1.00 52.57 238 TYR A C 1
ATOM 1893 O O . TYR A 1 244 ? 2.605 -29.421 -19.813 1.00 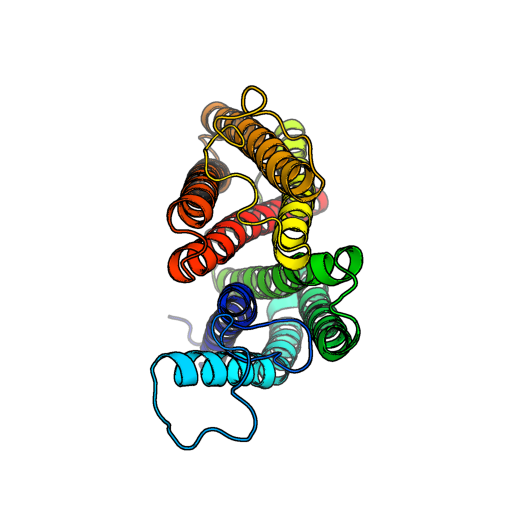51.38 238 TYR A O 1
ATOM 1902 N N . LYS A 1 245 ? 0.928 -30.792 -20.413 1.00 55.60 239 LYS A N 1
ATOM 1903 C CA . LYS A 1 245 ? 1.790 -31.955 -20.544 1.00 60.37 239 LYS A CA 1
ATOM 1904 C C . LYS A 1 245 ? 2.838 -31.717 -21.642 1.00 61.69 239 LYS A C 1
ATOM 1905 O O . LYS A 1 245 ? 3.913 -32.311 -21.617 1.00 60.97 239 LYS A O 1
ATOM 1911 N N . ASP A 1 246 ? 2.525 -30.838 -22.593 1.00 57.45 240 ASP A N 1
ATOM 1912 C CA . ASP A 1 246 ? 3.446 -30.529 -23.687 1.00 60.80 240 ASP A CA 1
ATOM 1913 C C . ASP A 1 246 ? 4.458 -29.430 -23.318 1.00 65.16 240 ASP A C 1
ATOM 1914 O O . ASP A 1 246 ? 5.400 -29.151 -24.065 1.00 59.05 240 ASP A O 1
ATOM 1919 N N . GLN A 1 247 ? 4.252 -28.802 -22.167 1.00 58.09 241 GLN A N 1
ATOM 1920 C CA . GLN A 1 247 ? 5.162 -27.771 -21.694 1.00 55.44 241 GLN A CA 1
ATOM 1921 C C . GLN A 1 247 ? 5.738 -28.292 -20.381 1.00 54.70 241 GLN A C 1
ATOM 1922 O O . GLN A 1 247 ? 5.278 -27.945 -19.297 1.00 52.05 241 GLN A O 1
ATOM 1928 N N . LYS A 1 248 ? 6.744 -29.149 -20.516 1.00 55.67 242 LYS A N 1
ATOM 1929 C CA . LYS A 1 248 ? 7.414 -29.814 -19.405 1.00 57.25 242 LYS A CA 1
ATOM 1930 C C . LYS A 1 248 ? 7.909 -28.973 -18.230 1.00 52.43 242 LYS A C 1
ATOM 1931 O O . LYS A 1 248 ? 7.933 -29.459 -17.099 1.00 51.26 242 LYS A O 1
ATOM 1937 N N . GLN A 1 249 ? 8.312 -27.730 -18.481 1.00 52.62 243 GLN A N 1
ATOM 1938 C CA . GLN A 1 249 ? 8.782 -26.884 -17.388 1.00 53.67 243 GLN A CA 1
ATOM 1939 C C . GLN A 1 249 ? 7.628 -26.637 -16.424 1.00 45.32 243 GLN A C 1
ATOM 1940 O O . GLN A 1 249 ? 7.809 -26.614 -15.202 1.00 44.34 243 GLN A O 1
ATOM 1946 N N . ILE A 1 250 ? 6.438 -26.462 -16.987 1.00 46.80 244 ILE A N 1
ATOM 1947 C CA . ILE A 1 250 ? 5.238 -26.212 -16.191 1.00 53.71 244 ILE A CA 1
ATOM 1948 C C . ILE A 1 250 ? 4.737 -27.525 -15.601 1.00 45.86 244 ILE A C 1
ATOM 1949 O O . ILE A 1 250 ? 4.375 -27.595 -14.427 1.00 46.12 244 ILE A O 1
ATOM 1954 N N . PHE A 1 251 ? 4.746 -28.569 -16.416 1.00 47.76 245 PHE A N 1
ATOM 1955 C CA . PHE A 1 251 ? 4.321 -29.898 -15.979 1.00 50.43 245 PHE A CA 1
ATOM 1956 C C . PHE A 1 251 ? 5.147 -30.349 -14.756 1.00 47.18 245 PHE A C 1
ATOM 1957 O O . PHE A 1 251 ? 4.599 -30.625 -13.689 1.00 42.15 245 PHE A O 1
ATOM 1965 N N . TRP A 1 252 ? 6.469 -30.413 -14.914 1.00 49.19 246 TRP A N 1
ATOM 1966 C CA . TRP A 1 252 ? 7.337 -30.841 -13.821 1.00 51.71 246 TRP A CA 1
ATOM 1967 C C . TRP A 1 252 ? 7.503 -29.780 -12.744 1.00 49.17 246 TRP A C 1
ATOM 1968 O O . TRP A 1 252 ? 7.746 -30.100 -11.576 1.00 45.96 246 TRP A O 1
ATOM 1979 N N . GLY A 1 253 ? 7.375 -28.518 -13.133 1.00 46.43 247 GLY A N 1
ATOM 1980 C CA . GLY A 1 253 ? 7.489 -27.458 -12.157 1.00 48.53 247 GLY A CA 1
ATOM 1981 C C . GLY A 1 253 ? 6.434 -27.644 -11.080 1.00 48.52 247 GLY A C 1
ATOM 1982 O O . GLY A 1 253 ? 6.730 -27.533 -9.892 1.00 45.44 247 GLY A O 1
ATOM 1983 N N . TRP A 1 254 ? 5.203 -27.942 -11.497 1.00 44.64 248 TRP A N 1
ATOM 1984 C CA . TRP A 1 254 ? 4.098 -28.133 -10.561 1.00 45.09 248 TRP A CA 1
ATOM 1985 C C . TRP A 1 254 ? 4.163 -29.436 -9.788 1.00 42.56 248 TRP A C 1
ATOM 1986 O O . TRP A 1 254 ? 3.694 -29.508 -8.659 1.00 44.73 248 TRP A O 1
ATOM 1997 N N . ILE A 1 255 ? 4.713 -30.475 -10.401 1.00 44.60 249 ILE A N 1
ATOM 1998 C CA . ILE A 1 255 ? 4.840 -31.746 -9.706 1.00 45.35 249 ILE A CA 1
ATOM 1999 C C . ILE A 1 255 ? 5.828 -31.534 -8.568 1.00 48.37 249 ILE A C 1
ATOM 2000 O O . ILE A 1 255 ? 5.612 -32.018 -7.457 1.00 47.14 249 ILE A O 1
ATOM 2005 N N . SER A 1 256 ? 6.905 -30.793 -8.837 1.00 48.10 250 SER A N 1
ATOM 2006 C CA . SER A 1 256 ? 7.885 -30.521 -7.802 1.00 48.49 250 SER A CA 1
ATOM 2007 C C . SER A 1 256 ? 7.194 -29.702 -6.703 1.00 45.08 250 SER A C 1
ATOM 2008 O O . SER A 1 256 ? 7.405 -29.949 -5.514 1.00 43.35 250 SER A O 1
ATOM 2011 N N . CYS A 1 257 ? 6.360 -28.742 -7.105 1.00 46.26 251 CYS A N 1
ATOM 2012 C CA . CYS A 1 257 ? 5.605 -27.919 -6.154 1.00 40.92 251 CYS A CA 1
ATOM 2013 C C . CYS A 1 257 ? 4.762 -28.824 -5.260 1.00 44.94 251 CYS A C 1
ATOM 2014 O O . CYS A 1 257 ? 4.681 -28.637 -4.038 1.00 43.91 251 CYS A O 1
ATOM 2017 N N . LEU A 1 258 ? 4.121 -29.805 -5.883 1.00 44.93 252 LEU A N 1
ATOM 2018 C CA . LEU A 1 258 ? 3.284 -30.744 -5.153 1.00 49.03 252 LEU A CA 1
ATOM 2019 C C . LEU A 1 258 ? 4.114 -31.503 -4.129 1.00 48.39 252 LEU A C 1
ATOM 2020 O O . LEU A 1 258 ? 3.674 -31.743 -3.002 1.00 48.49 252 LEU A O 1
ATOM 2025 N N . ILE A 1 259 ? 5.322 -31.884 -4.531 1.00 46.19 253 ILE A N 1
ATOM 2026 C CA . ILE A 1 259 ? 6.206 -32.614 -3.645 1.00 47.04 253 ILE A CA 1
ATOM 2027 C C . ILE A 1 259 ? 6.737 -31.729 -2.519 1.00 45.43 253 ILE A C 1
ATOM 2028 O O . ILE A 1 259 ? 6.843 -32.176 -1.374 1.00 43.24 253 ILE A O 1
ATOM 2033 N N . PHE A 1 260 ? 7.057 -30.478 -2.830 1.00 42.31 254 PHE A N 1
ATOM 2034 C CA . PHE A 1 260 ? 7.546 -29.582 -1.792 1.00 47.96 254 PHE A CA 1
ATOM 2035 C C . PHE A 1 260 ? 6.450 -29.235 -0.780 1.00 43.48 254 PHE A C 1
ATOM 2036 O O . PHE A 1 260 ? 6.727 -29.105 0.413 1.00 41.60 254 PHE A O 1
ATOM 2044 N N . ILE A 1 261 ? 5.211 -29.089 -1.249 1.00 42.96 255 ILE A N 1
ATOM 2045 C CA . ILE A 1 261 ? 4.107 -28.762 -0.344 1.00 44.83 255 ILE A CA 1
ATOM 2046 C C . ILE A 1 261 ? 3.871 -29.935 0.599 1.00 49.62 255 ILE A C 1
ATOM 2047 O O . ILE A 1 261 ? 3.548 -29.747 1.768 1.00 47.70 255 ILE A O 1
ATOM 2052 N N . THR A 1 262 ? 4.047 -31.147 0.084 1.00 46.92 256 THR A N 1
ATOM 2053 C CA . THR A 1 262 ? 3.853 -32.348 0.885 1.00 47.56 256 THR A CA 1
ATOM 2054 C C . THR A 1 262 ? 4.918 -32.430 1.975 1.00 47.11 256 THR A C 1
ATOM 2055 O O . THR A 1 262 ? 4.608 -32.684 3.134 1.00 45.87 256 THR A O 1
ATOM 2059 N N . LEU A 1 263 ? 6.172 -32.206 1.595 1.00 45.38 257 LEU A N 1
ATOM 2060 C CA . LEU A 1 263 ? 7.275 -32.249 2.542 1.00 47.27 257 LEU A CA 1
ATOM 2061 C C . LEU A 1 263 ? 7.174 -31.118 3.567 1.00 46.54 257 LEU A C 1
ATOM 2062 O O . LEU A 1 263 ? 7.615 -31.261 4.712 1.00 43.50 257 LEU A O 1
ATOM 2067 N N . GLN A 1 264 ? 6.593 -29.995 3.149 1.00 44.42 258 GLN A N 1
ATOM 2068 C CA . GLN A 1 264 ? 6.433 -28.845 4.029 1.00 42.25 258 GLN A CA 1
ATOM 2069 C C . GLN A 1 264 ? 5.431 -29.203 5.112 1.00 43.01 258 GLN A C 1
ATOM 2070 O O . GLN A 1 264 ? 5.665 -28.977 6.301 1.00 43.67 258 GLN A O 1
ATOM 2076 N N . ALA A 1 265 ? 4.310 -29.771 4.684 1.00 45.57 259 ALA A N 1
ATOM 2077 C CA . ALA A 1 265 ? 3.250 -30.172 5.597 1.00 44.62 259 ALA A CA 1
ATOM 2078 C C . ALA A 1 265 ? 3.738 -31.234 6.572 1.00 44.99 259 ALA A C 1
ATOM 2079 O O . ALA A 1 265 ? 3.488 -31.145 7.772 1.00 46.81 259 ALA A O 1
ATOM 2081 N N . LEU A 1 266 ? 4.445 -32.232 6.052 1.00 45.48 260 LEU A N 1
ATOM 2082 C CA . LEU A 1 266 ? 4.954 -33.320 6.876 1.00 47.70 260 LEU A CA 1
ATOM 2083 C C . LEU A 1 266 ? 5.940 -32.844 7.934 1.00 48.81 260 LEU A C 1
ATOM 2084 O O . LEU A 1 266 ? 5.850 -33.247 9.093 1.00 45.03 260 LEU A O 1
ATOM 2089 N N . SER A 1 267 ? 6.879 -31.988 7.538 1.00 47.02 261 SER A N 1
ATOM 2090 C CA . SER A 1 267 ? 7.862 -31.459 8.478 1.00 46.15 261 SER A CA 1
ATOM 2091 C C . SER A 1 267 ? 7.157 -30.563 9.496 1.00 46.49 261 SER A C 1
ATOM 2092 O O . SER A 1 267 ? 7.628 -30.397 10.621 1.00 44.32 261 SER A O 1
ATOM 2095 N N . GLY A 1 268 ? 6.023 -29.992 9.095 1.00 44.52 262 GLY A N 1
ATOM 2096 C CA . GLY A 1 268 ? 5.263 -29.141 9.990 1.00 41.35 262 GLY A CA 1
ATOM 2097 C C . GLY A 1 268 ? 4.639 -29.997 11.070 1.00 47.72 262 GLY A C 1
ATOM 2098 O O . GLY A 1 268 ? 4.634 -29.640 12.255 1.00 43.63 262 GLY A O 1
ATOM 2099 N N . ILE A 1 269 ? 4.110 -31.144 10.655 1.00 46.10 263 ILE A N 1
ATOM 2100 C CA . ILE A 1 269 ? 3.505 -32.080 11.589 1.00 46.21 263 ILE A CA 1
ATOM 2101 C C . ILE A 1 269 ? 4.582 -32.635 12.533 1.00 45.85 263 ILE A C 1
ATOM 2102 O O . ILE A 1 269 ? 4.352 -32.787 13.730 1.00 49.88 263 ILE A O 1
ATOM 2107 N N . MET A 1 270 ? 5.766 -32.911 11.999 1.00 45.34 264 MET A N 1
ATOM 2108 C CA . MET A 1 270 ? 6.847 -33.432 12.820 1.00 50.79 264 MET A CA 1
ATOM 2109 C C . MET A 1 270 ? 7.406 -32.405 13.809 1.00 50.73 264 MET A C 1
ATOM 2110 O O . MET A 1 270 ? 7.964 -32.780 14.839 1.00 48.18 264 MET A O 1
ATOM 2115 N N . ILE A 1 271 ? 7.272 -31.114 13.506 1.00 48.66 265 ILE A N 1
ATOM 2116 C CA . ILE A 1 271 ? 7.755 -30.092 14.433 1.00 48.82 265 ILE A CA 1
ATOM 2117 C C . ILE A 1 271 ? 6.939 -30.261 15.710 1.00 47.33 265 ILE A C 1
ATOM 2118 O O . ILE A 1 271 ? 7.471 -30.229 16.817 1.00 46.47 265 ILE A O 1
ATOM 2123 N N . VAL A 1 272 ? 5.635 -30.435 15.530 1.00 49.23 266 VAL A N 1
ATOM 2124 C CA . VAL A 1 272 ? 4.708 -30.611 16.636 1.00 51.16 266 VAL A CA 1
ATOM 2125 C C . VAL A 1 272 ? 4.967 -31.924 17.373 1.00 52.52 266 VAL A C 1
ATOM 2126 O O . VAL A 1 272 ? 5.188 -31.931 18.584 1.00 48.63 266 VAL A O 1
ATOM 2130 N N . TYR A 1 273 ? 4.941 -33.035 16.640 1.00 50.50 267 TYR A N 1
ATOM 2131 C CA . TYR A 1 273 ? 5.174 -34.336 17.257 1.00 54.44 267 TYR A CA 1
ATOM 2132 C C . TYR A 1 273 ? 6.508 -34.419 17.984 1.00 53.17 267 TYR A C 1
ATOM 2133 O O . TYR A 1 273 ? 6.597 -35.036 19.042 1.00 59.63 267 TYR A O 1
ATOM 2142 N N . SER A 1 274 ? 7.544 -33.799 17.427 1.00 51.75 268 SER A N 1
ATOM 2143 C CA . SER A 1 274 ? 8.861 -33.833 18.054 1.00 52.24 268 SER A CA 1
ATOM 2144 C C . SER A 1 274 ? 9.001 -32.744 19.112 1.00 51.38 268 SER A C 1
ATOM 2145 O O . SER A 1 274 ? 10.052 -32.617 19.744 1.00 51.02 268 SER A O 1
ATOM 2148 N N . GLU A 1 275 ? 7.940 -31.967 19.302 1.00 44.28 269 GLU A N 1
ATOM 2149 C CA . GLU A 1 275 ? 7.953 -30.869 20.261 1.00 50.25 269 GLU A CA 1
ATOM 2150 C C . GLU A 1 275 ? 9.058 -29.873 19.899 1.00 48.13 269 GLU A C 1
ATOM 2151 O O . GLU A 1 275 ? 9.867 -29.469 20.740 1.00 47.62 269 GLU A O 1
ATOM 2157 N N . LEU A 1 276 ? 9.082 -29.502 18.617 1.00 52.68 270 LEU A N 1
ATOM 2158 C CA . LEU A 1 276 ? 10.015 -28.536 18.045 1.00 44.92 270 LEU A CA 1
ATOM 2159 C C . LEU A 1 276 ? 11.499 -28.920 17.985 1.00 45.89 270 LEU A C 1
ATOM 2160 O O . LEU A 1 276 ? 12.377 -28.117 18.302 1.00 43.49 270 LEU A O 1
ATOM 2165 N N . ALA A 1 277 ? 11.785 -30.154 17.583 1.00 50.76 271 ALA A N 1
ATOM 2166 C CA . ALA A 1 277 ? 13.179 -30.567 17.422 1.00 51.96 271 ALA A CA 1
ATOM 2167 C C . ALA A 1 277 ? 13.618 -29.671 16.252 1.00 49.81 271 ALA A C 1
ATOM 2168 O O . ALA A 1 277 ? 12.940 -29.611 15.224 1.00 45.75 271 ALA A O 1
ATOM 2170 N N . LEU A 1 278 ? 14.734 -28.970 16.416 1.00 52.18 272 LEU A N 1
ATOM 2171 C CA . LEU A 1 278 ? 15.207 -28.035 15.401 1.00 50.83 272 LEU A CA 1
ATOM 2172 C C . LEU A 1 278 ? 15.520 -28.614 14.019 1.00 51.64 272 LEU A C 1
ATOM 2173 O O . LEU A 1 278 ? 15.564 -27.878 13.029 1.00 45.51 272 LEU A O 1
ATOM 2178 N N . GLY A 1 279 ? 15.718 -29.927 13.951 1.00 52.42 273 GLY A N 1
ATOM 2179 C CA . GLY A 1 279 ? 15.973 -30.569 12.672 1.00 55.59 273 GLY A CA 1
ATOM 2180 C C . GLY A 1 279 ? 14.732 -30.458 11.793 1.00 54.70 273 GLY A C 1
ATOM 2181 O O . GLY A 1 279 ? 14.840 -30.233 10.587 1.00 54.58 273 GLY A O 1
ATOM 2182 N N . PHE A 1 280 ? 13.550 -30.615 12.389 1.00 50.17 274 PHE A N 1
ATOM 2183 C CA . PHE A 1 280 ? 12.304 -30.502 11.633 1.00 52.42 274 PHE A CA 1
ATOM 2184 C C . PHE A 1 280 ? 12.000 -29.034 11.340 1.00 49.04 274 PHE A C 1
ATOM 2185 O O . PHE A 1 280 ? 11.416 -28.705 10.301 1.00 44.35 274 PHE A O 1
ATOM 2193 N N . ALA A 1 281 ? 12.415 -28.156 12.250 1.00 47.29 275 ALA A N 1
ATOM 2194 C CA . ALA A 1 281 ? 12.218 -26.727 12.051 1.00 46.75 275 ALA A CA 1
ATOM 2195 C C . ALA A 1 281 ? 13.022 -26.329 10.808 1.00 43.97 275 ALA A C 1
ATOM 2196 O O . ALA A 1 281 ? 12.532 -25.607 9.941 1.00 39.18 275 ALA A O 1
ATOM 2198 N N . LEU A 1 282 ? 14.258 -26.818 10.737 1.00 44.52 276 LEU A N 1
ATOM 2199 C CA . LEU A 1 282 ? 15.152 -26.543 9.620 1.00 44.24 276 LEU A CA 1
ATOM 2200 C C . LEU A 1 282 ? 14.527 -27.009 8.316 1.00 45.41 276 LEU A C 1
ATOM 2201 O O . LEU A 1 282 ? 14.566 -26.303 7.305 1.00 45.59 276 LEU A O 1
ATOM 2206 N N . ALA A 1 283 ? 13.958 -28.209 8.343 1.00 45.74 277 ALA A N 1
ATOM 2207 C CA . ALA A 1 283 ? 13.313 -28.769 7.163 1.00 48.85 277 ALA A CA 1
ATOM 2208 C C . ALA A 1 283 ? 12.106 -27.919 6.724 1.00 44.33 277 ALA A C 1
ATOM 2209 O O . ALA A 1 283 ? 11.860 -27.736 5.518 1.00 40.33 277 ALA A O 1
ATOM 2211 N N . HIS A 1 284 ? 11.361 -27.419 7.707 1.00 40.71 278 HIS A N 1
ATOM 2212 C CA . HIS A 1 284 ? 10.170 -26.608 7.463 1.00 40.99 278 HIS A CA 1
ATOM 2213 C C . HIS A 1 284 ? 10.498 -25.239 6.851 1.00 43.02 278 HIS A C 1
ATOM 2214 O O . HIS A 1 284 ? 9.637 -24.609 6.237 1.00 43.21 278 HIS A O 1
ATOM 2221 N N . SER A 1 285 ? 11.732 -24.772 7.013 1.00 37.84 279 SER A N 1
ATOM 2222 C CA . SER A 1 285 ? 12.099 -23.494 6.415 1.00 41.48 279 SER A CA 1
ATOM 2223 C C . SER A 1 285 ? 12.642 -23.755 5.012 1.00 42.11 279 SER A C 1
ATOM 2224 O O . SER A 1 285 ? 12.497 -22.922 4.115 1.00 36.32 279 SER A O 1
ATOM 2227 N N . PHE A 1 286 ? 13.249 -24.931 4.845 1.00 36.90 280 PHE A N 1
ATOM 2228 C CA . PHE A 1 286 ? 13.862 -25.353 3.590 1.00 41.28 280 PHE A CA 1
ATOM 2229 C C . PHE A 1 286 ? 12.873 -25.689 2.472 1.00 42.50 280 PHE A C 1
ATOM 2230 O O . PHE A 1 286 ? 13.006 -25.195 1.354 1.00 40.00 280 PHE A O 1
ATOM 2238 N N . PHE A 1 287 ? 11.883 -26.523 2.767 1.00 41.32 281 PHE A N 1
ATOM 2239 C CA . PHE A 1 287 ? 10.922 -26.897 1.741 1.00 43.65 281 PHE A CA 1
ATOM 2240 C C . PHE A 1 287 ? 10.070 -25.737 1.232 1.00 42.63 281 PHE A C 1
ATOM 2241 O O . PHE A 1 287 ? 9.712 -25.704 0.051 1.00 41.29 281 PHE A O 1
ATOM 2249 N N . ILE A 1 288 ? 9.744 -24.785 2.102 1.00 40.41 282 ILE A N 1
ATOM 2250 C CA . ILE A 1 288 ? 8.963 -23.637 1.655 1.00 42.25 282 ILE A CA 1
ATOM 2251 C C . ILE A 1 288 ? 9.871 -22.780 0.763 1.00 39.60 282 ILE A C 1
ATOM 2252 O O . ILE A 1 288 ? 9.415 -22.164 -0.198 1.00 38.03 282 ILE A O 1
ATOM 2257 N N . ALA A 1 289 ? 11.166 -22.769 1.071 1.00 39.33 283 ALA A N 1
ATOM 2258 C CA . ALA A 1 289 ? 12.126 -22.026 0.256 1.00 39.52 283 ALA A CA 1
ATOM 2259 C C . ALA A 1 289 ? 12.158 -22.625 -1.163 1.00 41.22 283 ALA A C 1
ATOM 2260 O O . ALA A 1 289 ? 12.220 -21.893 -2.151 1.00 40.88 283 ALA A O 1
ATOM 2262 N N . CYS A 1 290 ? 12.106 -23.953 -1.260 1.00 35.84 284 CYS A N 1
ATOM 2263 C CA . CYS A 1 290 ? 12.115 -24.638 -2.558 1.00 47.80 284 CYS A CA 1
ATOM 2264 C C . CYS A 1 290 ? 10.848 -24.348 -3.341 1.00 45.52 284 CYS A C 1
ATOM 2265 O O . CYS A 1 290 ? 10.908 -24.037 -4.522 1.00 46.07 284 CYS A O 1
ATOM 2268 N N . LEU A 1 291 ? 9.702 -24.468 -2.674 1.00 40.59 285 LEU A N 1
ATOM 2269 C CA . LEU A 1 291 ? 8.403 -24.210 -3.292 1.00 39.83 285 LEU A CA 1
ATOM 2270 C C . LEU A 1 291 ? 8.302 -22.761 -3.789 1.00 43.56 285 LEU A C 1
ATOM 2271 O O . LEU A 1 291 ? 7.907 -22.500 -4.933 1.00 43.09 285 LEU A O 1
ATOM 2276 N N . PHE A 1 292 ? 8.657 -21.821 -2.922 1.00 41.33 286 PHE A N 1
ATOM 2277 C CA . PHE A 1 292 ? 8.602 -20.410 -3.275 1.00 41.73 286 PHE A CA 1
ATOM 2278 C C . PHE A 1 292 ? 9.537 -20.113 -4.442 1.00 39.97 286 PHE A C 1
ATOM 2279 O O . PHE A 1 292 ? 9.225 -19.283 -5.297 1.00 37.69 286 PHE A O 1
ATOM 2287 N N . GLY A 1 293 ? 10.683 -20.792 -4.472 1.00 41.24 287 GLY A N 1
ATOM 2288 C CA . GLY A 1 293 ? 11.630 -20.603 -5.557 1.00 37.53 287 GLY A CA 1
ATOM 2289 C C . GLY A 1 293 ? 10.979 -20.965 -6.882 1.00 40.23 287 GLY A C 1
ATOM 2290 O O . GLY A 1 293 ? 11.066 -20.212 -7.861 1.00 34.99 287 GLY A O 1
ATOM 2291 N N . VAL A 1 294 ? 10.316 -22.120 -6.914 1.00 37.40 288 VAL A N 1
ATOM 2292 C CA . VAL A 1 294 ? 9.633 -22.581 -8.118 1.00 37.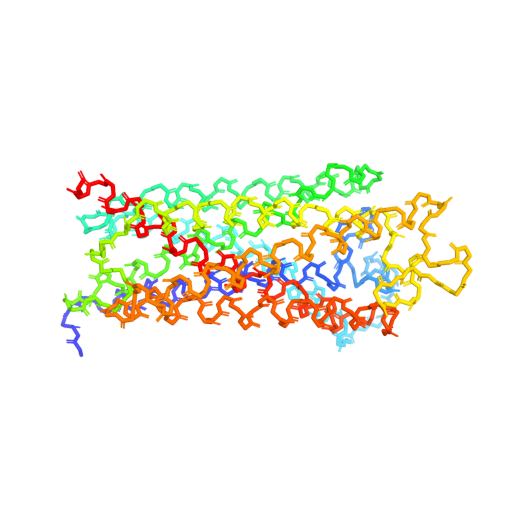17 288 VAL A CA 1
ATOM 2293 C C . VAL A 1 294 ? 8.501 -21.622 -8.512 1.00 39.19 288 VAL A C 1
ATOM 2294 O O . VAL A 1 294 ? 8.258 -21.380 -9.701 1.00 37.46 288 VAL A O 1
ATOM 2298 N N . LEU A 1 295 ? 7.802 -21.091 -7.515 1.00 39.25 289 LEU A N 1
ATOM 2299 C CA . LEU A 1 295 ? 6.715 -20.154 -7.779 1.00 41.04 289 LEU A CA 1
ATOM 2300 C C . LEU A 1 295 ? 7.289 -18.846 -8.325 1.00 38.10 289 LEU A C 1
ATOM 2301 O O . LEU A 1 295 ? 6.674 -18.192 -9.161 1.00 38.54 289 LEU A O 1
ATOM 2306 N N . CYS A 1 296 ? 8.473 -18.458 -7.866 1.00 36.83 290 CYS A N 1
ATOM 2307 C CA . CYS A 1 296 ? 9.068 -17.235 -8.389 1.00 38.18 290 CYS A CA 1
ATOM 2308 C C . CYS A 1 296 ? 9.577 -17.487 -9.815 1.00 39.64 290 CYS A C 1
ATOM 2309 O O . CYS A 1 296 ? 9.608 -16.575 -10.644 1.00 37.88 290 CYS A O 1
ATOM 2312 N N . TYR A 1 297 ? 9.952 -18.733 -10.105 1.00 37.90 291 TYR A N 1
ATOM 2313 C CA . TYR A 1 297 ? 10.410 -19.088 -11.444 1.00 39.29 291 TYR A CA 1
ATOM 2314 C C . TYR A 1 297 ? 9.205 -18.912 -12.375 1.00 42.56 291 TYR A C 1
ATOM 2315 O O . TYR A 1 297 ? 9.317 -18.309 -13.451 1.00 39.66 291 TYR A O 1
ATOM 2324 N N . PHE A 1 298 ? 8.055 -19.442 -11.949 1.00 41.25 292 PHE A N 1
ATOM 2325 C CA . PHE A 1 298 ? 6.814 -19.323 -12.715 1.00 39.06 292 PHE A CA 1
ATOM 2326 C C . PHE A 1 298 ? 6.491 -17.839 -12.960 1.00 40.97 292 PHE A C 1
ATOM 2327 O O . PHE A 1 298 ? 6.084 -17.461 -14.062 1.00 40.96 292 PHE A O 1
ATOM 2335 N N . LEU A 1 299 ? 6.662 -17.002 -11.937 1.00 38.44 293 LEU A N 1
ATOM 2336 C CA . LEU A 1 299 ? 6.380 -15.569 -12.085 1.00 44.39 293 LEU A CA 1
ATOM 2337 C C . LEU A 1 299 ? 7.254 -14.950 -13.188 1.00 41.14 293 LEU A C 1
ATOM 2338 O O . LEU A 1 299 ? 6.787 -14.112 -13.955 1.00 41.17 293 LEU A O 1
ATOM 2343 N N . LEU A 1 300 ? 8.519 -15.367 -13.261 1.00 39.76 294 LEU A N 1
ATOM 2344 C CA . LEU A 1 300 ? 9.429 -14.885 -14.298 1.00 42.42 294 LEU A CA 1
ATOM 2345 C C . LEU A 1 300 ? 8.875 -15.282 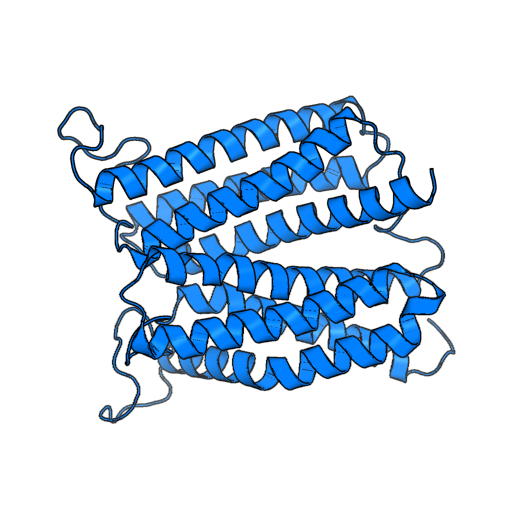-15.675 1.00 42.58 294 LEU A C 1
ATOM 2346 O O . LEU A 1 300 ? 8.923 -14.504 -16.622 1.00 39.66 294 LEU A O 1
ATOM 2351 N N . LEU A 1 301 ? 8.362 -16.508 -15.786 1.00 41.83 295 LEU A N 1
ATOM 2352 C CA . LEU A 1 301 ? 7.804 -16.992 -17.049 1.00 45.35 295 LEU A CA 1
ATOM 2353 C C . LEU A 1 301 ? 6.623 -16.128 -17.490 1.00 48.53 295 LEU A C 1
ATOM 2354 O O . LEU A 1 301 ? 6.486 -15.795 -18.667 1.00 46.85 295 LEU A O 1
ATOM 2359 N N . ILE A 1 302 ? 5.763 -15.777 -16.539 1.00 47.37 296 ILE A N 1
ATOM 2360 C CA . ILE A 1 302 ? 4.626 -14.927 -16.825 1.00 47.64 296 ILE A CA 1
ATOM 2361 C C . ILE A 1 302 ? 5.101 -13.521 -17.201 1.00 48.65 296 ILE A C 1
ATOM 2362 O O . ILE A 1 302 ? 4.634 -12.946 -18.183 1.00 48.11 296 ILE A O 1
ATOM 2367 N N . ALA A 1 303 ? 6.034 -12.972 -16.425 1.00 47.59 297 ALA A N 1
ATOM 2368 C CA . ALA A 1 303 ? 6.555 -11.632 -16.702 1.00 50.05 297 ALA A CA 1
ATOM 2369 C C . ALA A 1 303 ? 7.094 -11.537 -18.126 1.00 55.08 297 ALA A C 1
ATOM 2370 O O . ALA A 1 303 ? 6.869 -10.533 -18.812 1.00 56.01 297 ALA A O 1
ATOM 2372 N N . ARG A 1 304 ? 7.800 -12.579 -18.569 1.00 48.96 298 ARG A N 1
ATOM 2373 C CA . ARG A 1 304 ? 8.360 -12.607 -19.918 1.00 55.52 298 ARG A CA 1
ATOM 2374 C C . ARG A 1 304 ? 7.292 -12.860 -20.976 1.00 52.33 298 ARG A C 1
ATOM 2375 O O . ARG A 1 304 ? 7.324 -12.263 -22.048 1.00 52.97 298 ARG A O 1
ATOM 2383 N N . PHE A 1 305 ? 6.355 -13.759 -20.684 1.00 50.89 299 PHE A N 1
ATOM 2384 C CA . PHE A 1 305 ? 5.281 -14.057 -21.629 1.00 56.02 299 PHE A CA 1
ATOM 2385 C C . PHE A 1 305 ? 4.384 -12.836 -21.848 1.00 58.52 299 PHE A C 1
ATOM 2386 O O . PHE A 1 305 ? 3.940 -12.570 -22.965 1.00 61.42 299 PHE A O 1
ATOM 2394 N N . ARG A 1 306 ? 4.121 -12.094 -20.778 1.00 58.81 300 ARG A N 1
ATOM 2395 C CA . ARG A 1 306 ? 3.285 -10.911 -20.883 1.00 63.19 300 ARG A CA 1
ATOM 2396 C C . ARG A 1 306 ? 4.023 -9.797 -21.614 1.00 65.23 300 ARG A C 1
ATOM 2397 O O . ARG A 1 306 ? 3.412 -9.013 -22.337 1.00 72.03 300 ARG A O 1
ATOM 2405 N N . TYR A 1 307 ? 5.343 -9.739 -21.475 1.00 60.57 301 TYR A N 1
ATOM 2406 C CA . TYR A 1 307 ? 6.131 -8.884 -22.360 1.00 62.86 301 TYR A CA 1
ATOM 2407 C C . TYR A 1 307 ? 6.142 -9.326 -23.839 1.00 70.34 301 TYR A C 1
ATOM 2408 O O . TYR A 1 307 ? 5.963 -8.502 -24.736 1.00 70.56 301 TYR A O 1
ATOM 2417 N N . GLU A 1 308 ? 6.352 -10.618 -24.071 1.00 69.97 302 GLU A N 1
ATOM 2418 C CA . GLU A 1 308 ? 6.387 -11.158 -25.424 1.00 73.49 302 GLU A CA 1
ATOM 2419 C C . GLU A 1 308 ? 5.026 -11.036 -26.102 1.00 78.19 302 GLU A C 1
ATOM 2420 O O . GLU A 1 308 ? 4.910 -10.458 -27.183 1.00 84.92 302 GLU A O 1
ATOM 2426 N N . SER A 1 309 ? 4.000 -11.584 -25.461 1.00 80.92 303 SER A N 1
ATOM 2427 C CA . SER A 1 309 ? 2.646 -11.538 -26.000 1.00 79.92 303 SER A CA 1
ATOM 2428 C C . SER A 1 309 ? 1.775 -10.557 -25.221 1.00 77.95 303 SER A C 1
ATOM 2429 O O . SER A 1 309 ? 1.459 -9.471 -25.707 1.00 82.56 303 SER A O 1
#

Secondary structure (DSSP, 8-state):
---S-TTHHHHHHHHHHHHHHHHHHHHGGGTB--SSTTTTSBTT----SSS------HHHHHHHHHHHHHHHHHHHHHHHHHHHHHHHTTT-TTHHHHHHHHHHHHHHHHHHHHHHHHHTT-HHHHTTHHHHHHHHHHHHHHHHHHHHHHT-SS-SS-------HHHHHHHHHHHHHHHHHHHHHHHHHHTT-TTS--SSSSS-SGGGG---SHHHHHHHHHHHHHHHHHHHHHHHHHHHHHH-TT-HHHHHHHHHHHHHHHHHHHHHHHHHHTTS-HHHHHHHHHHHHHHHHHHHHHHHHHHHHHHH-

B-factor: mean 58.51, std 21.1, range [32.2, 152.29]

Solvent-accessible surface area: 15858 Å² total; per-residue (Å²): 191,94,181,66,90,93,110,24,116,31,0,46,60,26,0,81,85,0,16,113,11,3,29,44,16,3,18,8,3,5,25,2,21,23,31,26,108,12,45,16,1,13,53,135,143,60,109,43,101,76,226,112,192,88,142,161,72,110,57,44,102,64,20,146,40,28,110,112,7,40,38,45,2,77,107,16,1,71,49,0,3,126,68,0,98,142,76,3,35,112,90,1,138,27,0,48,124,15,6,88,47,1,51,81,34,6,102,67,10,55,100,16,14,64,77,5,64,108,118,17,118,71,16,101,76,3,1,76,26,28,4,24,1,0,28,0,10,4,6,0,53,7,0,11,30,0,3,68,1,16,40,91,114,117,52,70,76,1,71,86,22,111,3,35,165,142,0,12,128,21,2,54,14,0,19,102,32,0,70,89,10,15,61,36,17,11,46,10,50,33,15,150,0,17,81,31,0,78,61,36,104,90,1,20,105,125,79,132,3,106,15,79,117,115,76,17,153,19,8,24,37,32,44,64,16,32,112,94,6,63,69,51,0,65,74,0,2,79,32,0,69,91,64,15,122,123,27,100,38,0,26,149,11,0,38,32,0,53,94,45,8,53,62,25,43,93,7,16,58,71,23,13,120,37,130,41,40,33,52,71,5,59,24,39,11,72,38,10,1,30,0,8,4,27,1,21,17,0,73,11,4,2,48,53,37,158,145,125,95

Sequence (309 aa):
HMLEDPMNKALKALGVLTTFVMLIVLIGGALVTKTGSGQGCGRQWPLCHGRFFPELNPASIIEWSHRFASGISIILVLSLAFWSWRKITPIFRETTFLAIMSIIFLFLQALLGALAVVFGSNALIMALHFGISLISFASVLILTLLIFEADKSVRTLVKPLQIGKKMQFHMIGILIYSYIVVYTGAYVRHTESSLACPNVPLCSPLNNGLPTQFHEWVQMGHRAAALLLFVWIIVAAVHAITSYKDQKQIFWGWISCLIFITLQALSGIMIVYSELALGFALAHSFFIACLFGVLCYFLLLIARFRYES

=== Feature glossary ===
A reading guide for the features in this record.

Start from the sequence.

  · Sequence gives the chain of amino acids in standard one-letter code (A=alanine, C=cysteine, …, Y=tyrosine), read N→C. It is the only feature that is directly encoded by the gene; all structural features are derived from the folded form of this sequence.

Fold it, and you get atomic coordinates and the backbone conformation that goes with them.

  · Structure coordinates are given as an mmCIF _atom_site loop: one row per atom with element, residue name, chain id, sequence number, and x/y/z position in Å. Only the four main-chain atoms per residue are included here; side chains are omitted to keep the record compact.

  · Backbone dihedral angles. Every residue except chain termini has a φ (preceding-C → N → Cα → C) and a ψ (N → Cα → C → next-N). They are reported in degrees following the IUPAC sign convention. Secondary structure is essentially a statement about which (φ, ψ) basin each residue occupies.

  · Eight-state secondary structure (DSSP): H is the canonical α-helix, G the tighter 3₁₀-helix, I the wider π-helix; E/B are β-structure, T and S are turns and bends, and '-' is everything else. DSSP derives these from the pattern of main-chain N–H···O=C hydrogen bonds, not from the sequence.

  · SS3 is a coarse helix/strand/coil call (letters a/b/c) made by the P-SEA algorithm from inter-Cα distances and dihedrals. It is less detailed than DSSP but needs only Cα positions.

Summarize the fold with a handful of shape descriptors and a per-residue structural alphabet.

  · Radius of gyration (Rg) is the root-mean-square distance of Cα atoms from their centroid — a single number for overall size and compactness. A globular domain of N residues has Rg ≈ 2.2·N^0.38 Å; an extended or disordered chain has a much larger Rg. The Cα contact count is the number of residue pairs whose Cα atoms are within 8 Å and are more than four positions apart in sequence — a standard proxy for tertiary packing density. The bounding box is the smallest axis-aligned box enclosing all Cα atoms.

  · 3Di is Foldseek's structural alphabet. Each residue is assigned one of twenty discrete states based on how its Cα sits relative to its spatial (not sequential) neighbors. Aligning 3Di strings finds structural homologs roughly as well as full 3D superposition, but orders of magnitude faster.

  · Solvent-accessible surface area (SASA) is the area in Å² traced out by the centre of a 1.4 Å probe sphere (a water molecule) rolled over the protein's van der Waals surface (Shrake–Rupley / Lee–Richards construction). Buried residues have near-zero SASA; fully exposed residues can exceed 200 Å². The total SASA scales roughly with the number of surface residues.

Ask how reliable the model is.

  · For AlphaFold models, the B-factor field carries pLDDT — the model's own estimate of local accuracy on a 0–100 scale. Regions with pLDDT<50 should be treated as essentially unmodeled; they often correspond to intrinsically disordered segments.

  · For experimental (PDB) structures, the B-factor (temperature factor) quantifies the positional spread of each atom in the crystal — a combination of thermal vibration and static disorder — in units of Å². High B-factors mark flexible loops or poorly resolved regions; low B-factors mark the rigid, well-ordered core.

  · Predicted Aligned Error (PAE) is an AlphaFold confidence matrix: entry (i, j) is the expected error in the position of residue j, in ångströms, when the prediction is superimposed on the true structure at residue i. Low PAE within a block of residues means that block is internally rigid and well-predicted; high PAE between two blocks means their relative placement is uncertain even if each block individually is confident.

Place it in context: what it resembles, what it is annotated as, and how it looks.

  · Structural nearest neighbors (via Foldseek easy-search vs the PDB). Reported per hit: target PDB id, E-value, and alignment TM-score. A TM-score above ~0.5 is the conventional threshold for 'same fold'.

  · Functional annotations link the protein to curated databases. InterPro entries identify conserved domains and families by matching the sequence against member-database signatures (Pfam, PROSITE, CDD, …). Gene Ontology (GO) terms describe molecular function, biological process, and cellular component in a controlled vocabulary. CATH places the structure in a hierarchical fold classification (Class/Architecture/Topology/Homologous-superfamily). The organism is the source species.

  · The contact map is a binary N×N matrix image: pixel (i, j) is dark where Cα_i and Cα_j are within 8 Å and |i−j|>4. Because the |i−j|>4 filter removes local helical contacts, off-diagonal stripes parallel to the main diagonal indicate parallel β-sheets; stripes perpendicular to it indicate antiparallel β-sheets. The Ramachandran plot scatters every residue's (φ, ψ) pair against the sterically allowed regions. The PAE heatmap renders the predicted-aligned-error matrix.

  · Six rendered views show the 3D structure from the faces of a cube — i.e. along ±x, ±y, ±z. Rendering representation is drawn randomly per protein from cartoon (secondary-structure ribbons), sticks (backbone bonds), or molecular surface; coloring is either N→C rainbow (blue at the N-terminus through red at the C-terminus) or one color per chain.